Protein AF-A0A914AFS4-F1 (afdb_monomer)

Solvent-accessible surface area (backbone atoms only — not comparable to full-atom values): 14457 Å² total; per-residue (Å²): 89,67,61,65,46,48,55,39,43,74,72,71,56,85,78,94,43,72,69,60,41,54,55,50,48,54,64,72,38,44,96,53,38,42,75,46,77,43,79,34,64,39,86,34,98,81,37,96,44,89,87,24,43,42,78,41,76,39,33,37,40,32,50,68,52,58,62,64,52,52,52,52,53,50,53,50,34,54,75,68,66,46,56,35,48,69,94,63,77,42,56,92,56,49,42,45,32,39,39,34,52,50,79,60,90,74,25,28,36,32,32,37,28,59,46,40,27,85,58,55,82,42,79,88,55,58,44,75,48,31,39,34,44,55,66,80,45,68,72,36,43,67,69,64,39,59,78,52,50,55,52,55,61,64,40,57,70,33,68,62,87,91,22,34,32,41,69,41,82,50,62,78,65,75,72,48,46,82,40,72,54,26,68,48,85,54,29,67,47,35,48,70,48,68,72,43,57,79,94,70,37,73,83,66,51,71,32,41,59,66,56,50,53,51,20,24,51,38,21,54,74,66,69,60,48,73,92,49,17,62,80,58,14,56,10,23,79,39,77,78,90,65,97,63,70,55,61,81,66,73,83,79,125

pLDDT: mean 80.46, std 15.46, range [34.28, 95.88]

Sequence (253 aa):
MYLIYMYLGSIGVTFSSERAMRKRQNVLLNDNLRGSLVPLVFNSDKASGHNGVELRDVPFVTVKNLSSMILDYLDRHDLYGSLNWHDGVIPKDEVWIKVGGDKGGKSFKLSFQIVNTHYPNSLQINVVFACFEPNDSIANLQTVLPPVLEQVSQLTGHKWRDKTLRLFLFGDYELLTCDARYCCLYCTTSKDNMRLPITERATATPRTMQSILQSYKAYEADGSVKARSKDVSHSIIAKPIIDIATDHVSRTN

Radius of gyration: 21.28 Å; Cα contacts (8 Å, |Δi|>4): 384; chains: 1; bounding box: 49×58×52 Å

Foldseek 3Di:
DPPVVVVCVVVPDDDDDPVRVVVVVCVVCDPWKDKDWFWDKDAAPPDPDPRRIDTDGWIKMFTPAPPVVVLVVVVVCVVVVFFACPVVPRPPQAWEKEWEWDDDPQKIFIWMFTCRGPCRPDPVRTGTGIMIGHDPDVRRCLGRCPVVLVNVVVQQQDDNVSHGYAYDYDDDPVQFFDDQQQSDPFFLFGPVLVPDDPVSRDDTHTDWLVLQQVLCVQCVVVVLDQVCSCPRRSRTRDRPSHRHTPCVDDPPD

Organism: Patiria miniata (NCBI:txid46514)

Structure (mmCIF, N/CA/C/O backbone):
data_AF-A0A914AFS4-F1
#
_entry.id   AF-A0A914AFS4-F1
#
loop_
_atom_site.group_PDB
_atom_site.id
_atom_site.type_symbol
_atom_site.label_atom_id
_atom_site.label_alt_id
_atom_site.label_comp_id
_atom_site.label_asym_id
_atom_site.label_entity_id
_atom_site.label_seq_id
_atom_site.pdbx_PDB_ins_code
_atom_site.Cartn_x
_atom_site.Cartn_y
_atom_site.Cartn_z
_atom_site.occupancy
_atom_site.B_iso_or_equiv
_atom_site.auth_seq_id
_atom_site.auth_comp_id
_atom_site.auth_asym_id
_atom_site.auth_atom_id
_atom_site.pdbx_PDB_model_num
ATOM 1 N N . MET A 1 1 ? -8.997 -22.834 -3.529 1.00 40.66 1 MET A N 1
ATOM 2 C CA . MET A 1 1 ? -8.434 -24.192 -3.587 1.00 40.66 1 MET A CA 1
ATOM 3 C C . MET A 1 1 ? -7.106 -24.317 -2.854 1.00 40.66 1 MET A C 1
ATOM 5 O O . MET A 1 1 ? -7.221 -24.349 -1.642 1.00 40.66 1 MET A O 1
ATOM 9 N N . TYR A 1 2 ? -5.910 -24.311 -3.458 1.00 37.97 2 TYR A N 1
ATOM 10 C CA . TYR A 1 2 ? -4.644 -24.673 -2.784 1.00 37.97 2 TYR A CA 1
ATOM 11 C C . TYR A 1 2 ? -4.225 -23.896 -1.515 1.00 37.97 2 TYR A C 1
ATOM 13 O O . TYR A 1 2 ? -3.722 -24.534 -0.605 1.00 37.97 2 TYR A O 1
ATOM 21 N N . LEU A 1 3 ? -4.472 -22.589 -1.363 1.00 42.00 3 LEU A N 1
ATOM 22 C CA . LEU A 1 3 ? -4.035 -21.834 -0.165 1.00 42.00 3 LEU A CA 1
ATOM 23 C C . LEU A 1 3 ? -4.896 -22.059 1.085 1.00 42.00 3 LEU A C 1
ATOM 25 O O . LEU A 1 3 ? -4.373 -22.310 2.167 1.00 42.00 3 LEU A O 1
ATOM 29 N N . ILE A 1 4 ? -6.222 -22.046 0.924 1.00 47.47 4 ILE A N 1
ATOM 30 C CA . ILE A 1 4 ? -7.156 -22.484 1.974 1.00 47.47 4 ILE A CA 1
ATOM 31 C C . ILE A 1 4 ? -6.945 -23.975 2.247 1.00 47.47 4 ILE A C 1
ATOM 33 O O . ILE A 1 4 ? -6.954 -24.387 3.394 1.00 47.47 4 ILE A O 1
ATOM 37 N N . TYR A 1 5 ? -6.691 -24.779 1.214 1.00 47.56 5 TYR A N 1
ATOM 38 C CA . TYR A 1 5 ? -6.381 -26.203 1.333 1.00 47.56 5 TYR A CA 1
ATOM 39 C C . TYR A 1 5 ? -5.046 -26.476 2.047 1.00 47.56 5 TYR A C 1
ATOM 41 O O . TYR A 1 5 ? -4.988 -27.391 2.854 1.00 47.56 5 TYR A O 1
ATOM 49 N N . MET A 1 6 ? -3.999 -25.677 1.819 1.00 44.06 6 MET A N 1
ATOM 50 C CA . MET A 1 6 ? -2.714 -25.775 2.519 1.00 44.06 6 MET A CA 1
ATOM 51 C C . MET A 1 6 ? -2.832 -25.298 3.958 1.00 44.06 6 MET A C 1
ATOM 53 O O . MET A 1 6 ? -2.294 -25.954 4.838 1.00 44.06 6 MET A O 1
ATOM 57 N N . TYR A 1 7 ? -3.562 -24.210 4.216 1.00 47.19 7 TYR A N 1
ATOM 58 C CA . TYR A 1 7 ? -3.849 -23.774 5.580 1.00 47.19 7 TYR A CA 1
ATOM 59 C C . TYR A 1 7 ? -4.645 -24.849 6.335 1.00 47.19 7 TYR A C 1
ATOM 61 O O . TYR A 1 7 ? -4.214 -25.309 7.387 1.00 47.19 7 TYR A O 1
ATOM 69 N N . LEU A 1 8 ? -5.742 -25.340 5.755 1.00 44.59 8 LEU A N 1
ATOM 70 C CA . LEU A 1 8 ? -6.591 -26.380 6.342 1.00 44.59 8 LEU A CA 1
ATOM 71 C C . LEU A 1 8 ? -5.884 -27.733 6.476 1.00 44.59 8 LEU A C 1
ATOM 73 O O . LEU A 1 8 ? -6.045 -28.412 7.485 1.00 44.59 8 LEU A O 1
ATOM 77 N N . GLY A 1 9 ? -5.067 -28.107 5.495 1.00 47.03 9 GLY A N 1
ATOM 78 C CA . GLY A 1 9 ? -4.217 -29.292 5.541 1.00 47.03 9 GLY A CA 1
ATOM 79 C C . GLY A 1 9 ? -3.108 -29.166 6.586 1.00 47.03 9 GLY A C 1
ATOM 80 O O . GLY A 1 9 ? -2.848 -30.127 7.302 1.00 47.03 9 GLY A O 1
ATOM 81 N N . SER A 1 10 ? -2.520 -27.974 6.756 1.00 41.41 10 SER A N 1
ATOM 82 C CA . SER A 1 10 ? -1.515 -27.701 7.797 1.00 41.41 10 SER A CA 1
ATOM 83 C C . SER A 1 10 ? -2.076 -27.762 9.221 1.00 41.41 10 SER A C 1
ATOM 85 O O . SER A 1 10 ? -1.313 -27.978 10.157 1.00 41.41 10 SER A O 1
ATOM 87 N N . ILE A 1 11 ? -3.401 -27.646 9.381 1.00 39.34 11 ILE A N 1
ATOM 88 C CA . ILE A 1 11 ? -4.119 -27.845 10.653 1.00 39.34 11 ILE A CA 1
ATOM 89 C C . ILE A 1 11 ? -4.899 -29.178 10.702 1.00 39.34 11 ILE A C 1
ATOM 91 O O . ILE A 1 11 ? -5.743 -29.365 11.574 1.00 39.34 11 ILE A O 1
ATOM 95 N N . GLY A 1 12 ? -4.628 -30.113 9.779 1.00 34.28 12 GLY A N 1
ATOM 96 C CA . GLY A 1 12 ? -5.101 -31.505 9.850 1.00 34.28 12 GLY A CA 1
ATOM 97 C C . GLY A 1 12 ? -6.488 -31.804 9.263 1.00 34.28 12 GLY A C 1
ATOM 98 O O . GLY A 1 12 ? -7.070 -32.843 9.570 1.00 34.28 12 GLY A O 1
ATOM 99 N N . VAL A 1 13 ? -7.050 -30.938 8.418 1.00 44.00 13 VAL A N 1
ATOM 100 C CA . VAL A 1 13 ? -8.395 -31.132 7.847 1.00 44.00 13 VAL A CA 1
ATOM 101 C C . VAL A 1 13 ? -8.335 -31.871 6.503 1.00 44.00 13 VAL A C 1
ATOM 103 O O . VAL A 1 13 ? -7.822 -31.346 5.517 1.00 44.00 13 VAL A O 1
ATOM 106 N N . THR A 1 14 ? -8.934 -33.065 6.436 1.00 45.22 14 THR A N 1
ATOM 107 C CA . THR A 1 14 ? -9.133 -33.853 5.202 1.00 45.22 14 THR A CA 1
ATOM 108 C C . THR A 1 14 ? -10.572 -33.747 4.673 1.00 45.22 14 THR A C 1
ATOM 110 O O . THR A 1 14 ? -11.518 -33.462 5.420 1.00 45.22 14 THR A O 1
ATOM 113 N N . PHE A 1 15 ? -10.755 -33.957 3.362 1.00 53.22 15 PHE A N 1
ATOM 114 C CA . PHE A 1 15 ? -12.053 -33.841 2.684 1.00 53.22 15 PHE A CA 1
ATOM 115 C C . PHE A 1 15 ? -12.364 -35.081 1.847 1.00 53.22 15 PHE A C 1
ATOM 117 O O . PHE A 1 15 ? -11.503 -35.587 1.136 1.00 53.22 15 PHE A O 1
ATOM 124 N N . SER A 1 16 ? -13.617 -35.533 1.901 1.00 43.97 16 SER A N 1
ATOM 125 C CA . SER A 1 16 ? -14.098 -36.743 1.222 1.00 43.97 16 SER A CA 1
ATOM 126 C C . SER A 1 16 ? -14.716 -36.497 -0.163 1.00 43.97 16 SER A C 1
ATOM 128 O O . SER A 1 16 ? -14.922 -37.448 -0.907 1.00 43.97 16 SER A O 1
ATOM 130 N N . SER A 1 17 ? -15.043 -35.247 -0.528 1.00 57.84 17 SER A N 1
ATOM 131 C CA . SER A 1 17 ? -15.562 -34.876 -1.860 1.00 57.84 17 SER A CA 1
ATOM 132 C C . SER A 1 17 ? -15.484 -33.364 -2.122 1.00 57.84 17 SER A C 1
ATOM 134 O O . SER A 1 17 ? -15.479 -32.564 -1.183 1.00 57.84 17 SER A O 1
ATOM 136 N N . GLU A 1 18 ? -15.518 -32.950 -3.396 1.00 47.84 18 GLU A N 1
ATOM 137 C CA . GLU A 1 18 ? -15.556 -31.534 -3.810 1.00 47.84 18 GLU A CA 1
ATOM 138 C C . GLU A 1 18 ? -16.780 -30.787 -3.240 1.00 47.84 18 GLU A C 1
ATOM 140 O O . GLU A 1 18 ? -16.693 -29.634 -2.818 1.00 47.84 18 GLU A O 1
ATOM 145 N N . ARG A 1 19 ? -17.934 -31.460 -3.150 1.00 56.66 19 ARG A N 1
ATOM 146 C CA . ARG A 1 19 ? -19.164 -30.886 -2.583 1.00 56.66 19 ARG A CA 1
ATOM 147 C C . ARG A 1 19 ? -19.043 -30.646 -1.074 1.00 56.66 19 ARG A C 1
ATOM 149 O O . ARG A 1 19 ? -19.460 -29.594 -0.588 1.00 56.66 19 ARG A O 1
ATOM 156 N N . ALA A 1 20 ? -18.438 -31.579 -0.333 1.00 58.31 20 ALA A N 1
ATOM 157 C CA . ALA A 1 20 ? -18.134 -31.402 1.091 1.00 58.31 20 ALA A CA 1
ATOM 158 C C . ALA A 1 20 ? -17.080 -30.302 1.317 1.00 58.31 20 ALA A C 1
ATOM 160 O O . ALA A 1 20 ? -17.180 -29.532 2.274 1.00 58.31 20 ALA A O 1
ATOM 161 N N . MET A 1 21 ? -16.122 -30.183 0.395 1.00 53.59 21 MET A N 1
ATOM 162 C CA . MET A 1 21 ? -15.112 -29.127 0.377 1.00 53.59 21 MET A CA 1
ATOM 163 C C . MET A 1 21 ? -15.740 -27.741 0.182 1.00 53.59 21 MET A C 1
ATOM 165 O O . MET A 1 21 ? -15.507 -26.864 1.007 1.00 53.59 21 MET A O 1
ATOM 169 N N . ARG A 1 22 ? -16.600 -27.545 -0.830 1.00 58.09 22 ARG A N 1
ATOM 170 C CA . ARG A 1 22 ? -17.315 -26.271 -1.059 1.00 58.09 22 ARG A CA 1
ATOM 171 C C . ARG A 1 22 ? -18.190 -25.876 0.134 1.00 58.09 22 ARG A C 1
ATOM 173 O O . ARG A 1 22 ? -18.224 -24.710 0.517 1.00 58.09 22 ARG A O 1
ATOM 180 N N . LYS A 1 23 ? -18.856 -26.849 0.768 1.00 62.56 23 LYS A N 1
ATOM 181 C CA . LYS A 1 23 ? -19.686 -26.611 1.959 1.00 62.56 23 LYS A CA 1
ATOM 182 C C . LYS A 1 23 ? -18.850 -26.132 3.154 1.00 62.56 23 LYS A C 1
ATOM 184 O O . LYS A 1 23 ? -19.219 -25.147 3.780 1.00 62.56 23 LYS A O 1
ATOM 189 N N . ARG A 1 24 ? -17.704 -26.765 3.440 1.00 57.34 24 ARG A N 1
ATOM 190 C CA . ARG A 1 24 ? -16.768 -26.307 4.489 1.00 57.34 24 ARG A CA 1
ATOM 191 C C . ARG A 1 24 ? -16.082 -24.993 4.128 1.00 57.34 24 ARG A C 1
ATOM 193 O O . ARG A 1 24 ? -15.890 -24.169 5.007 1.00 57.34 24 ARG A O 1
ATOM 200 N N . GLN A 1 25 ? -15.752 -24.772 2.859 1.00 53.72 25 GLN A N 1
ATOM 201 C CA . GLN A 1 25 ? -15.197 -23.507 2.383 1.00 53.72 25 GLN A CA 1
ATOM 202 C C . GLN A 1 25 ? -16.170 -22.348 2.626 1.00 53.72 25 GLN A C 1
ATOM 204 O O . GLN A 1 25 ? -15.732 -21.315 3.108 1.00 53.72 25 GLN A O 1
ATOM 209 N N . ASN A 1 26 ? -17.469 -22.518 2.365 1.00 61.09 26 ASN A N 1
ATOM 210 C CA . ASN A 1 26 ? -18.470 -21.497 2.696 1.00 61.09 26 ASN A CA 1
ATOM 211 C C . ASN A 1 26 ? -18.560 -21.240 4.206 1.00 61.09 26 ASN A C 1
ATOM 213 O O . ASN A 1 26 ? -18.673 -20.093 4.620 1.00 61.09 26 ASN A O 1
ATOM 217 N N . VAL A 1 27 ? -18.443 -22.286 5.029 1.00 58.62 27 VAL A N 1
ATOM 218 C CA . VAL A 1 27 ? -18.389 -22.144 6.495 1.00 58.62 27 VAL A CA 1
ATOM 219 C C . VAL A 1 27 ? -17.121 -21.400 6.949 1.00 58.62 27 VAL A C 1
ATOM 221 O O . VAL A 1 27 ? -17.190 -20.580 7.855 1.00 58.62 27 VAL A O 1
ATOM 224 N N . LEU A 1 28 ? -15.971 -21.657 6.317 1.00 50.47 28 LEU A N 1
ATOM 225 C CA . LEU A 1 28 ? -14.669 -21.082 6.685 1.00 50.47 28 LEU A CA 1
ATOM 226 C C . LEU A 1 28 ? -14.441 -19.669 6.150 1.00 50.47 28 LEU A C 1
ATOM 228 O O . LEU A 1 28 ? -13.824 -18.853 6.825 1.00 50.47 28 LEU A O 1
ATOM 232 N N . LEU A 1 29 ? -14.912 -19.385 4.936 1.00 59.91 29 LEU A N 1
ATOM 233 C CA . LEU A 1 29 ? -14.916 -18.033 4.386 1.00 59.91 29 LEU A CA 1
ATOM 234 C C . LEU A 1 29 ? -15.898 -17.140 5.158 1.00 59.91 29 LEU A C 1
ATOM 236 O O . LEU A 1 29 ? -15.654 -15.940 5.282 1.00 59.91 29 LEU A O 1
ATOM 240 N N . ASN A 1 30 ? -16.951 -17.736 5.732 1.00 64.38 30 ASN A N 1
ATOM 241 C CA . ASN A 1 30 ? -17.992 -17.055 6.496 1.00 64.38 30 ASN A CA 1
ATOM 242 C C . ASN A 1 30 ? -18.550 -15.825 5.733 1.00 64.38 30 ASN A C 1
ATOM 244 O O . ASN A 1 30 ? -18.319 -15.637 4.532 1.00 64.38 30 ASN A O 1
ATOM 248 N N . ASP A 1 31 ? -19.286 -14.950 6.411 1.00 63.91 31 ASP A N 1
ATOM 249 C CA . ASP A 1 31 ? -19.798 -13.722 5.805 1.00 63.91 31 ASP A CA 1
ATOM 250 C C . ASP A 1 31 ? -18.721 -12.663 5.529 1.00 63.91 31 ASP A C 1
ATOM 252 O O . ASP A 1 31 ? -18.999 -11.721 4.791 1.00 63.91 31 ASP A O 1
ATOM 256 N N . ASN A 1 32 ? -17.478 -12.847 5.987 1.00 74.94 32 ASN A N 1
ATOM 257 C CA . ASN A 1 32 ? -16.450 -11.800 5.958 1.00 74.94 32 ASN A CA 1
ATOM 258 C C . ASN A 1 32 ? -15.363 -11.981 4.886 1.00 74.94 32 ASN A C 1
ATOM 260 O O . ASN A 1 32 ? -14.681 -11.008 4.564 1.00 74.94 32 ASN A O 1
ATOM 264 N N . LEU A 1 33 ? -15.202 -13.174 4.297 1.00 82.19 33 LEU A N 1
ATOM 265 C CA . LEU A 1 33 ? -14.197 -13.438 3.258 1.00 82.19 33 LEU A CA 1
ATOM 266 C C . LEU A 1 33 ? -14.833 -13.730 1.893 1.00 82.19 33 LEU A C 1
ATOM 268 O O . LEU A 1 33 ? -15.908 -14.317 1.773 1.00 82.19 33 LEU A O 1
ATOM 272 N N . ARG A 1 34 ? -14.129 -13.342 0.833 1.00 85.31 34 ARG A N 1
ATOM 273 C CA . ARG A 1 34 ? -14.411 -13.648 -0.568 1.00 85.31 34 ARG A CA 1
ATOM 274 C C . ARG A 1 34 ? -13.272 -14.496 -1.118 1.00 85.31 34 ARG A C 1
ATOM 276 O O . ARG A 1 34 ? -12.105 -14.146 -0.979 1.00 85.31 34 ARG A O 1
ATOM 283 N N . GLY A 1 35 ? -13.620 -15.604 -1.763 1.00 83.75 35 GLY A N 1
ATOM 284 C CA . GLY A 1 35 ? -12.677 -16.422 -2.519 1.00 83.75 35 GLY A CA 1
ATOM 285 C C . GLY A 1 35 ? -13.035 -16.424 -4.000 1.00 83.75 35 GLY A C 1
ATOM 286 O O . GLY A 1 35 ? -14.205 -16.584 -4.342 1.00 83.75 35 GLY A O 1
ATOM 287 N N . SER A 1 36 ? -12.041 -16.287 -4.871 1.00 83.06 36 SER A N 1
ATOM 288 C CA . SER A 1 36 ? -12.182 -16.466 -6.319 1.00 83.06 36 SER A CA 1
ATOM 289 C C . SER A 1 36 ? -11.032 -17.299 -6.877 1.00 83.06 36 SER A C 1
ATOM 291 O O . SER A 1 36 ? -9.991 -17.456 -6.237 1.00 83.06 36 SER A O 1
ATOM 293 N N . LEU A 1 37 ? -11.235 -17.867 -8.063 1.00 84.25 37 LEU A N 1
ATOM 294 C CA . LEU A 1 37 ? -10.139 -18.377 -8.881 1.00 84.25 37 LEU A CA 1
ATOM 295 C C . LEU A 1 37 ? -9.700 -17.256 -9.818 1.00 84.25 37 LEU A C 1
ATOM 297 O O . LEU A 1 37 ? -10.549 -16.577 -10.394 1.00 84.25 37 LEU A O 1
ATOM 301 N N . VAL A 1 38 ? -8.394 -17.037 -9.910 1.00 86.25 38 VAL A N 1
ATOM 302 C CA . VAL A 1 38 ? -7.784 -16.024 -10.773 1.00 86.25 38 VAL A CA 1
ATOM 303 C C . VAL A 1 38 ? -6.638 -16.660 -11.562 1.00 86.25 38 VAL A C 1
ATOM 305 O O . VAL A 1 38 ? -5.876 -17.438 -10.978 1.00 86.25 38 VAL A O 1
ATOM 308 N N . PRO A 1 39 ? -6.497 -16.353 -12.861 1.00 90.25 39 PRO A N 1
ATOM 309 C CA . PRO A 1 39 ? -5.409 -16.879 -13.673 1.00 90.25 39 PRO A CA 1
ATOM 310 C C . PRO A 1 39 ? -4.121 -16.133 -13.326 1.00 90.25 39 PRO A C 1
ATOM 312 O O . PRO A 1 39 ? -4.004 -14.943 -13.606 1.00 90.25 39 PRO A O 1
ATOM 315 N N . LEU A 1 40 ? -3.155 -16.817 -12.711 1.00 88.94 40 LEU A N 1
ATOM 316 C CA . LEU A 1 40 ? -1.869 -16.227 -12.336 1.00 88.94 40 LEU A CA 1
ATOM 317 C C . LEU A 1 40 ? -0.694 -16.944 -12.996 1.00 88.94 40 LEU A C 1
ATOM 319 O O . LEU A 1 40 ? -0.754 -18.125 -13.337 1.00 88.94 40 LEU A O 1
ATOM 323 N N . VAL A 1 41 ? 0.381 -16.186 -13.164 1.00 89.06 41 VAL A N 1
ATOM 324 C CA . VAL A 1 41 ? 1.626 -16.560 -13.820 1.00 89.06 41 VAL A CA 1
ATOM 325 C C . VAL A 1 41 ? 2.540 -17.303 -12.845 1.00 89.06 41 VAL A C 1
ATOM 327 O O . VAL A 1 41 ? 2.849 -16.809 -11.755 1.00 89.06 41 VAL A O 1
ATOM 330 N N . PHE A 1 42 ? 3.014 -18.471 -13.269 1.00 85.81 42 PHE A N 1
ATOM 331 C CA . PHE A 1 42 ? 4.017 -19.286 -12.596 1.00 85.81 42 PHE A CA 1
ATOM 332 C C . PHE A 1 42 ? 5.256 -19.413 -13.478 1.00 85.81 42 PHE A C 1
ATOM 334 O O . PHE A 1 42 ? 5.149 -19.687 -14.672 1.00 85.81 42 PHE A O 1
ATOM 341 N N . ASN A 1 43 ? 6.431 -19.273 -12.868 1.00 78.69 43 ASN A N 1
ATOM 342 C CA . ASN A 1 43 ? 7.687 -19.647 -13.509 1.00 78.69 43 ASN A CA 1
ATOM 343 C C . ASN A 1 43 ? 7.931 -21.134 -13.238 1.00 78.69 43 ASN A C 1
ATOM 345 O O . ASN A 1 43 ? 7.898 -21.569 -12.084 1.00 78.69 43 ASN A O 1
ATOM 349 N N . SER A 1 44 ? 8.15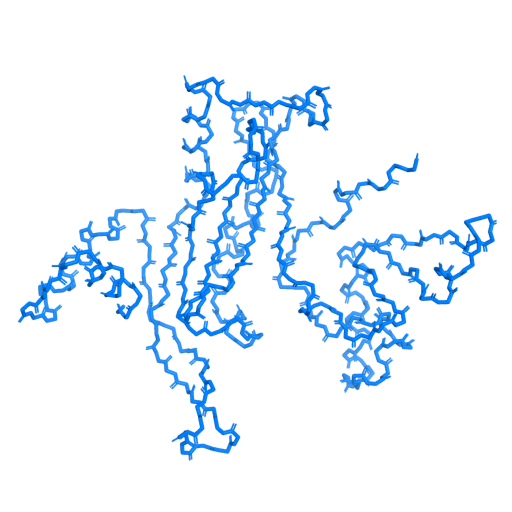2 -21.907 -14.293 1.00 68.38 44 SER A N 1
ATOM 350 C CA . SER A 1 44 ? 8.381 -23.343 -14.237 1.00 68.38 44 SER A CA 1
ATOM 351 C C . SER A 1 44 ? 9.358 -23.758 -15.324 1.00 68.38 44 SER A C 1
ATOM 353 O O . SER A 1 44 ? 9.075 -23.649 -16.517 1.00 68.38 44 SER A O 1
ATOM 355 N N . ASP A 1 45 ? 10.469 -24.352 -14.897 1.00 61.16 45 ASP A N 1
ATOM 356 C CA . ASP A 1 45 ? 11.491 -24.928 -15.779 1.00 61.16 45 ASP A CA 1
ATOM 357 C C . ASP A 1 45 ? 10.949 -26.087 -16.645 1.00 61.16 45 ASP A C 1
ATOM 359 O O . ASP A 1 45 ? 11.636 -26.585 -17.532 1.00 61.16 45 ASP A O 1
ATOM 363 N N . LYS A 1 46 ? 9.713 -26.542 -16.379 1.00 58.28 46 LYS A N 1
ATOM 364 C CA . LYS A 1 46 ? 9.021 -27.633 -17.082 1.00 58.28 46 LYS A CA 1
ATOM 365 C C . LYS A 1 46 ? 7.828 -27.166 -17.923 1.00 58.28 46 LYS A C 1
ATOM 367 O O . LYS A 1 46 ? 7.105 -28.012 -18.448 1.00 58.28 46 LYS A O 1
ATOM 372 N N . ALA A 1 47 ? 7.566 -25.862 -18.018 1.00 58.28 47 ALA A N 1
ATOM 373 C CA . ALA A 1 47 ? 6.439 -25.359 -18.797 1.00 58.28 47 ALA A CA 1
ATOM 374 C C . ALA A 1 47 ? 6.685 -25.547 -20.303 1.00 58.28 47 ALA A C 1
ATOM 376 O O . ALA A 1 47 ? 7.738 -25.196 -20.825 1.00 58.28 47 ALA A O 1
ATOM 377 N N . SER A 1 48 ? 5.682 -26.061 -21.013 1.00 55.53 48 SER A N 1
ATOM 378 C CA . SER A 1 48 ? 5.700 -26.334 -22.459 1.00 55.53 48 SER A CA 1
ATOM 379 C C . SER A 1 48 ? 5.592 -25.077 -23.347 1.00 55.53 48 SER A C 1
ATOM 381 O O . SER A 1 48 ? 5.461 -25.194 -24.565 1.00 55.53 48 SER A O 1
ATOM 383 N N . GLY A 1 49 ? 5.629 -23.876 -22.758 1.00 55.38 49 GLY A N 1
ATOM 384 C CA . GLY A 1 49 ? 5.586 -22.583 -23.451 1.00 55.38 49 GLY A CA 1
ATOM 385 C C . GLY A 1 49 ? 6.973 -21.972 -23.693 1.00 55.38 49 GLY A C 1
ATOM 386 O O . GLY A 1 49 ? 7.966 -22.378 -23.091 1.00 55.38 49 GLY A O 1
ATOM 387 N N . HIS A 1 50 ? 7.053 -20.957 -24.561 1.00 50.88 50 HIS A N 1
ATOM 388 C CA . HIS A 1 50 ? 8.279 -20.163 -24.714 1.00 50.88 50 HIS A CA 1
ATOM 389 C C . HIS A 1 50 ? 8.577 -19.416 -23.398 1.00 50.88 50 HIS A C 1
ATOM 391 O O . HIS A 1 50 ? 7.696 -18.751 -22.857 1.00 50.88 50 HIS A O 1
ATOM 397 N N . ASN A 1 51 ? 9.816 -19.519 -22.903 1.00 60.19 51 ASN A N 1
ATOM 398 C CA . ASN A 1 51 ? 10.352 -18.882 -21.684 1.00 60.19 51 ASN A CA 1
ATOM 399 C C . ASN A 1 51 ? 9.968 -19.487 -20.316 1.00 60.19 51 ASN A C 1
ATOM 401 O O . ASN A 1 51 ? 10.186 -18.828 -19.303 1.00 60.19 51 ASN A O 1
ATOM 405 N N . GLY A 1 52 ? 9.457 -20.723 -20.236 1.00 71.56 52 GLY A N 1
ATOM 406 C CA . GLY A 1 52 ? 9.287 -21.394 -18.933 1.00 71.56 52 GLY A CA 1
ATOM 407 C C . GLY A 1 52 ? 8.210 -20.762 -18.040 1.00 71.56 52 GLY A C 1
ATOM 408 O O . GLY A 1 52 ? 8.335 -20.740 -16.818 1.00 71.56 52 GLY A O 1
ATOM 409 N N . VAL A 1 53 ? 7.160 -20.208 -18.649 1.00 79.06 53 VAL A N 1
ATOM 410 C CA . VAL A 1 53 ? 6.048 -19.546 -17.956 1.00 79.06 53 VAL A CA 1
ATOM 411 C C . VAL A 1 53 ? 4.746 -20.296 -18.227 1.00 79.06 53 VAL A C 1
ATOM 413 O O . VAL A 1 53 ? 4.474 -20.690 -19.360 1.00 79.06 53 VAL A O 1
ATOM 416 N N . GLU A 1 54 ? 3.919 -20.474 -17.198 1.00 86.44 54 GLU A N 1
ATOM 417 C CA . GLU A 1 54 ? 2.589 -21.079 -17.306 1.00 86.44 54 GLU A CA 1
ATOM 418 C C . GLU A 1 54 ? 1.530 -20.254 -16.562 1.00 86.44 54 GLU A C 1
ATOM 420 O O . GLU A 1 54 ? 1.794 -19.681 -15.504 1.00 86.44 54 GLU A O 1
ATOM 425 N N . LEU A 1 55 ? 0.315 -20.204 -17.112 1.00 86.25 55 LEU A N 1
ATOM 426 C CA . LEU A 1 55 ? -0.852 -19.632 -16.442 1.00 86.25 55 LEU A CA 1
ATOM 427 C C . LEU A 1 55 ? -1.618 -20.741 -15.727 1.00 86.25 55 LEU A C 1
ATOM 429 O O . LEU A 1 55 ? -1.891 -21.790 -16.311 1.00 86.25 55 LEU A O 1
ATOM 433 N N . ARG A 1 56 ? -1.985 -20.503 -14.469 1.00 86.25 56 ARG A N 1
ATOM 434 C CA . ARG A 1 56 ? -2.800 -21.426 -13.676 1.00 86.25 56 ARG A CA 1
ATOM 435 C C . ARG A 1 56 ? -3.891 -20.667 -12.947 1.00 86.25 56 ARG A C 1
ATOM 437 O O . ARG A 1 56 ? -3.619 -19.651 -12.310 1.00 86.25 56 ARG A O 1
ATOM 444 N N . ASP A 1 57 ? -5.100 -21.213 -12.976 1.00 83.50 57 ASP A N 1
ATOM 445 C CA . ASP A 1 57 ? -6.179 -20.742 -12.117 1.00 83.50 57 ASP A CA 1
ATOM 446 C C . ASP A 1 57 ? -5.884 -21.124 -10.672 1.00 83.50 57 ASP A C 1
ATOM 448 O O . ASP A 1 57 ? -5.855 -22.301 -10.299 1.00 83.50 57 ASP A O 1
ATOM 452 N N . VAL A 1 58 ? -5.668 -20.109 -9.843 1.00 82.56 58 VAL A N 1
ATOM 453 C CA . VAL A 1 58 ? -5.305 -20.288 -8.443 1.00 82.56 58 VAL A CA 1
ATOM 454 C C . VAL A 1 58 ? -6.218 -19.503 -7.522 1.00 82.56 58 VAL A C 1
ATOM 456 O O . VAL A 1 58 ? -6.878 -18.548 -7.932 1.00 82.56 58 VAL A O 1
ATOM 459 N N . PRO A 1 59 ? -6.313 -19.920 -6.253 1.00 82.00 59 PRO A N 1
ATOM 460 C CA . PRO A 1 59 ? -7.195 -19.272 -5.310 1.00 82.00 59 PRO A CA 1
ATOM 461 C C . PRO A 1 59 ? -6.626 -17.924 -4.906 1.00 82.00 59 PRO A C 1
ATOM 463 O O . PRO A 1 59 ? -5.495 -17.843 -4.427 1.00 82.00 59 PRO A O 1
ATOM 466 N N . PHE A 1 60 ? -7.473 -16.914 -4.990 1.00 85.56 60 PHE A N 1
ATOM 467 C CA . PHE A 1 60 ? -7.279 -15.634 -4.348 1.00 85.56 60 PHE A CA 1
ATOM 468 C C . PHE A 1 60 ? -8.338 -15.472 -3.265 1.00 85.56 60 PHE A C 1
ATOM 470 O O . PHE A 1 60 ? -9.528 -15.696 -3.502 1.00 85.56 60 PHE A O 1
ATOM 477 N N . VAL A 1 61 ? -7.891 -15.145 -2.057 1.00 85.81 61 VAL A N 1
ATOM 478 C CA . VAL A 1 61 ? -8.762 -14.924 -0.902 1.00 85.81 61 VAL A CA 1
ATOM 479 C C . VAL A 1 61 ? -8.577 -13.494 -0.449 1.00 85.81 61 VAL A C 1
ATOM 481 O O . VAL A 1 61 ? -7.447 -13.027 -0.340 1.00 85.81 61 VAL A O 1
ATOM 484 N N . THR A 1 62 ? -9.676 -12.809 -0.172 1.00 88.62 62 THR A N 1
ATOM 485 C CA . THR A 1 62 ? -9.675 -11.441 0.336 1.00 88.62 62 THR A CA 1
ATOM 486 C C . THR A 1 62 ? -10.838 -11.227 1.297 1.00 88.62 62 THR A C 1
ATOM 488 O O . THR A 1 62 ? -11.801 -11.992 1.294 1.00 88.62 62 THR A O 1
ATOM 491 N N . VAL A 1 63 ? -10.773 -10.199 2.131 1.00 88.44 63 VAL A N 1
ATOM 492 C CA . VAL A 1 63 ? -11.907 -9.751 2.944 1.00 88.44 63 VAL A CA 1
ATOM 493 C C . VAL A 1 63 ? -12.952 -9.051 2.074 1.00 88.44 63 VAL A C 1
ATOM 495 O O . VAL A 1 63 ? -12.626 -8.397 1.083 1.00 88.44 63 VAL A O 1
ATOM 498 N N . LYS A 1 64 ? -14.231 -9.194 2.434 1.00 88.44 64 LYS A N 1
ATOM 499 C CA . LYS A 1 64 ? -15.335 -8.526 1.727 1.00 88.44 64 LYS A CA 1
ATOM 500 C C . LYS A 1 64 ? -15.382 -7.025 2.010 1.00 88.44 64 LYS A C 1
ATOM 502 O O . LYS A 1 64 ? -15.780 -6.270 1.132 1.00 88.44 64 LYS A O 1
ATOM 507 N N . ASN A 1 65 ? -15.028 -6.625 3.233 1.00 89.31 65 ASN A N 1
ATOM 508 C CA . ASN A 1 65 ? -15.031 -5.234 3.672 1.00 89.31 65 ASN A CA 1
ATOM 509 C C . ASN A 1 65 ? -13.843 -4.967 4.606 1.00 89.31 65 ASN A C 1
ATOM 511 O O . ASN A 1 65 ? -13.894 -5.244 5.807 1.00 89.31 65 ASN A O 1
ATOM 515 N N . LEU A 1 66 ? -12.762 -4.440 4.033 1.00 91.00 66 LEU A N 1
ATOM 516 C CA . LEU A 1 66 ? -11.547 -4.087 4.760 1.00 91.00 66 LEU A CA 1
ATOM 517 C C . LEU A 1 66 ? -11.784 -2.966 5.781 1.00 91.00 66 LEU A C 1
ATOM 519 O O . LEU A 1 66 ? -11.203 -3.013 6.862 1.00 91.00 66 LEU A O 1
ATOM 523 N N . SER A 1 67 ? -12.664 -2.004 5.480 1.00 92.19 67 SER A N 1
ATOM 524 C CA . SER A 1 67 ? -12.998 -0.917 6.411 1.00 92.19 67 SER A CA 1
ATOM 525 C C . SER A 1 67 ? -13.627 -1.455 7.685 1.00 92.19 67 SER A C 1
ATOM 527 O O . SER A 1 67 ? -13.093 -1.239 8.769 1.00 92.19 67 SER A O 1
ATOM 529 N N . SER A 1 68 ? -14.684 -2.261 7.568 1.00 90.38 68 SER A N 1
ATOM 530 C CA . SER A 1 68 ? -15.319 -2.882 8.733 1.00 90.38 68 SER A CA 1
ATOM 531 C C . SER A 1 68 ? -14.337 -3.721 9.550 1.00 90.38 68 SER A C 1
ATOM 533 O O . SER A 1 68 ? -14.378 -3.672 10.775 1.00 90.38 68 SER A O 1
ATOM 535 N N . MET A 1 69 ? -13.426 -4.448 8.893 1.00 90.75 69 MET A N 1
ATOM 536 C CA . MET A 1 69 ? -12.392 -5.211 9.592 1.00 90.75 69 MET A CA 1
ATOM 537 C C . MET A 1 69 ? -11.447 -4.298 10.384 1.00 90.75 69 MET A C 1
ATOM 539 O O . MET A 1 69 ? -11.192 -4.558 11.555 1.00 90.75 69 MET A O 1
ATOM 543 N N . ILE A 1 70 ? -10.933 -3.230 9.774 1.00 92.50 70 ILE A N 1
ATOM 544 C CA . ILE A 1 70 ? -10.027 -2.283 10.436 1.00 92.50 70 ILE A CA 1
ATOM 545 C C . ILE A 1 70 ? -10.711 -1.604 11.625 1.00 92.50 70 ILE A C 1
ATOM 547 O O . ILE A 1 70 ? -10.116 -1.530 12.699 1.00 92.50 70 ILE A O 1
ATOM 551 N N . LEU A 1 71 ? -11.950 -1.137 11.450 1.00 93.75 71 LEU A N 1
ATOM 552 C CA . LEU A 1 71 ? -12.711 -0.475 12.511 1.00 93.75 71 LEU A CA 1
ATOM 553 C C . LEU A 1 71 ? -12.961 -1.420 13.696 1.00 93.75 71 LEU A C 1
ATOM 555 O O . LEU A 1 71 ? -12.759 -1.018 14.837 1.00 93.75 71 LEU A O 1
ATOM 559 N N . ASP A 1 72 ? -13.285 -2.689 13.436 1.00 91.00 72 ASP A N 1
ATOM 560 C CA . ASP A 1 72 ? -13.428 -3.708 14.483 1.00 91.00 72 ASP A CA 1
ATOM 561 C C . ASP A 1 72 ? -12.113 -3.962 15.246 1.00 91.00 72 ASP A C 1
ATOM 563 O O . ASP A 1 72 ? -12.104 -4.072 16.473 1.00 91.00 72 ASP A O 1
ATOM 567 N N . TYR A 1 73 ? -10.974 -4.014 14.545 1.00 91.62 73 TYR A N 1
ATOM 568 C CA . TYR A 1 73 ? -9.669 -4.110 15.207 1.00 91.62 73 TYR A CA 1
ATOM 569 C C . TYR A 1 73 ? -9.372 -2.872 16.064 1.00 91.62 73 TYR A C 1
ATOM 571 O O . TYR A 1 73 ? -8.844 -3.018 17.166 1.00 91.62 73 TYR A O 1
ATOM 579 N N . LEU A 1 74 ? -9.723 -1.671 15.597 1.00 94.75 74 LEU A N 1
ATOM 580 C CA . LEU A 1 74 ? -9.556 -0.438 16.368 1.00 94.75 74 LEU A CA 1
ATOM 581 C C . LEU A 1 74 ? -10.421 -0.428 17.630 1.00 94.75 74 LEU A C 1
ATOM 583 O O . LEU A 1 74 ? -9.903 -0.133 18.705 1.00 94.75 74 LEU A O 1
ATOM 587 N N . ASP A 1 75 ? -11.692 -0.822 17.530 1.00 94.25 75 ASP A N 1
ATOM 588 C CA . ASP A 1 75 ? -12.581 -0.922 18.691 1.00 94.25 75 ASP A CA 1
ATOM 589 C C . ASP A 1 75 ? -12.076 -1.949 19.712 1.00 94.25 75 ASP A C 1
ATOM 591 O O . ASP A 1 75 ? -12.119 -1.694 20.915 1.00 94.25 75 ASP A O 1
ATOM 595 N N . ARG A 1 76 ? -11.511 -3.078 19.260 1.00 90.62 76 ARG A N 1
ATOM 596 C CA . ARG A 1 76 ? -10.855 -4.042 20.157 1.00 90.62 76 ARG A CA 1
ATOM 597 C C . ARG A 1 76 ? -9.621 -3.450 20.831 1.00 90.62 76 ARG A C 1
ATOM 599 O O . ARG A 1 76 ? -9.457 -3.604 22.038 1.00 90.62 76 ARG A O 1
ATOM 606 N N . HIS A 1 77 ? -8.754 -2.770 20.085 1.00 93.12 77 HIS A N 1
ATOM 607 C CA . HIS A 1 77 ? -7.561 -2.154 20.664 1.00 93.12 77 HIS A CA 1
ATOM 608 C C . HIS A 1 77 ? -7.900 -1.077 21.703 1.00 93.12 77 HIS A C 1
ATOM 610 O O . HIS A 1 77 ? -7.214 -1.003 22.727 1.00 93.12 77 HIS A O 1
ATOM 616 N N . ASP A 1 78 ? -8.951 -0.294 21.455 1.00 94.81 78 ASP A N 1
ATOM 617 C CA . ASP A 1 78 ? -9.497 0.708 22.373 1.00 94.81 78 ASP A CA 1
ATOM 618 C C . ASP A 1 78 ? -10.076 0.063 23.636 1.00 94.81 78 ASP A C 1
ATOM 620 O O . ASP A 1 78 ? -9.694 0.427 24.747 1.00 94.81 78 ASP A O 1
ATOM 624 N N . LEU A 1 79 ? -10.907 -0.973 23.473 1.00 94.81 79 LEU A N 1
ATOM 625 C CA . LEU A 1 79 ? -11.489 -1.732 24.581 1.00 94.81 79 LEU A CA 1
ATOM 626 C C . LEU A 1 79 ? -10.419 -2.311 25.517 1.00 94.81 79 LEU A C 1
ATOM 628 O O . LEU A 1 79 ? -10.596 -2.316 26.733 1.00 94.81 79 LEU A O 1
ATOM 632 N N . TYR A 1 80 ? -9.305 -2.792 24.960 1.00 93.31 80 TYR A N 1
ATOM 633 C CA . TYR A 1 80 ? -8.189 -3.339 25.733 1.00 93.31 80 TYR A CA 1
ATOM 634 C C . TYR A 1 80 ? -7.179 -2.284 26.208 1.00 93.31 80 TYR A C 1
ATOM 636 O O . TYR A 1 80 ? -6.175 -2.650 26.817 1.00 93.31 80 TYR A O 1
ATOM 644 N N . GLY A 1 81 ? -7.398 -0.994 25.926 1.00 94.19 81 GLY A N 1
ATOM 645 C CA . GLY A 1 81 ? -6.486 0.083 26.325 1.00 94.19 81 GLY A CA 1
ATOM 646 C C . GLY A 1 81 ? -5.088 -0.038 25.712 1.00 94.19 81 GLY A C 1
ATOM 647 O O . GLY A 1 81 ? -4.107 0.394 26.307 1.00 94.19 81 GLY A O 1
ATOM 648 N N . SER A 1 82 ? -4.982 -0.662 24.538 1.00 93.12 82 SER A N 1
ATOM 649 C CA . SER A 1 82 ? -3.703 -0.968 23.876 1.00 93.12 82 SER A CA 1
ATOM 650 C C . SER A 1 82 ? -3.285 0.071 22.831 1.00 93.12 82 SER A C 1
ATOM 652 O O . SER A 1 82 ? -2.246 -0.089 22.178 1.00 93.12 82 SER A O 1
ATOM 654 N N . LEU A 1 83 ? -4.098 1.121 22.665 1.00 95.31 83 LEU A N 1
ATOM 655 C CA . LEU A 1 83 ? -3.811 2.222 21.760 1.00 95.31 83 LEU A CA 1
ATOM 656 C C . LEU A 1 83 ? -2.799 3.198 22.365 1.00 95.31 83 LEU A C 1
ATOM 658 O O . LEU A 1 83 ? -2.883 3.570 23.533 1.00 95.31 83 LEU A O 1
ATOM 662 N N . ASN A 1 84 ? -1.855 3.648 21.544 1.00 95.44 84 ASN A N 1
ATOM 663 C CA . ASN A 1 84 ? -0.780 4.545 21.946 1.00 95.44 84 ASN A CA 1
ATOM 664 C C . ASN A 1 84 ? -0.490 5.568 20.832 1.00 95.44 84 ASN A C 1
ATOM 666 O O . ASN A 1 84 ? -0.448 5.212 19.657 1.00 95.44 84 ASN A O 1
ATOM 670 N N . TRP A 1 85 ? -0.296 6.839 21.198 1.00 95.88 85 TRP A N 1
ATOM 671 C CA . TRP A 1 85 ? -0.009 7.945 20.263 1.00 95.88 85 TRP A CA 1
ATOM 672 C C . TRP A 1 85 ? 1.474 8.350 20.233 1.00 95.88 85 TRP A C 1
ATOM 674 O O . TRP A 1 85 ? 1.821 9.417 19.730 1.00 95.88 85 TRP A O 1
ATOM 684 N N . HIS A 1 86 ? 2.343 7.488 20.765 1.00 93.69 86 HIS A N 1
ATOM 685 C CA . HIS A 1 86 ? 3.803 7.592 20.762 1.00 93.69 86 HIS A CA 1
ATOM 686 C C . HIS A 1 86 ? 4.285 8.964 21.231 1.00 93.69 86 HIS A C 1
ATOM 688 O O . HIS A 1 86 ? 4.973 9.668 20.503 1.00 93.69 86 HIS A O 1
ATOM 694 N N . ASP A 1 87 ? 3.833 9.383 22.415 1.00 91.94 87 ASP A N 1
ATOM 695 C CA . ASP A 1 87 ? 4.202 10.661 23.043 1.00 91.94 87 ASP A CA 1
ATOM 696 C C . ASP A 1 87 ? 3.965 11.901 22.158 1.00 91.94 87 ASP A C 1
ATOM 698 O O . ASP A 1 87 ? 4.676 12.900 22.235 1.00 91.94 87 ASP A O 1
ATOM 702 N N . GLY A 1 88 ? 2.923 11.849 21.321 1.00 89.69 88 GLY A N 1
ATOM 703 C CA . GLY A 1 88 ? 2.532 12.947 20.435 1.00 89.69 88 GLY A CA 1
ATOM 704 C C . GLY A 1 88 ? 3.206 12.924 19.064 1.00 89.69 88 GLY A C 1
ATOM 705 O O . GLY A 1 88 ? 2.949 13.823 18.268 1.00 89.69 88 GLY A O 1
ATOM 706 N N . VAL A 1 89 ? 4.011 11.898 18.757 1.00 90.50 89 VAL A N 1
ATOM 707 C CA . VAL A 1 89 ? 4.526 11.662 17.396 1.00 90.50 89 VAL A CA 1
ATOM 708 C C . VAL A 1 89 ? 3.376 11.452 16.410 1.00 90.50 89 VAL A C 1
ATOM 710 O O . VAL A 1 89 ? 3.444 11.933 15.281 1.00 90.50 89 VAL A O 1
ATOM 713 N N . ILE A 1 90 ? 2.310 10.766 16.836 1.00 92.94 90 ILE A N 1
ATOM 714 C CA . ILE A 1 90 ? 1.072 10.664 16.058 1.00 92.94 90 ILE A CA 1
ATOM 715 C C . ILE A 1 90 ? 0.081 11.724 16.568 1.00 92.94 90 ILE A C 1
ATOM 717 O O . ILE A 1 90 ? -0.163 11.781 17.780 1.00 92.94 90 ILE A O 1
ATOM 721 N N . PRO A 1 91 ? -0.533 12.542 15.689 1.00 94.31 91 PRO A N 1
ATOM 722 C CA . PRO A 1 91 ? -1.573 13.489 16.090 1.00 94.31 91 PRO A CA 1
ATOM 723 C C . PRO A 1 91 ? -2.767 12.802 16.773 1.00 94.31 91 PRO A C 1
ATOM 725 O O . PRO A 1 91 ? -3.190 11.712 16.388 1.00 94.31 91 PRO A O 1
ATOM 728 N N . LYS A 1 92 ? -3.332 13.433 17.812 1.00 94.25 92 LYS A N 1
ATOM 729 C CA . LYS A 1 92 ? -4.406 12.844 18.648 1.00 94.25 92 LYS A CA 1
ATOM 730 C C . LYS A 1 92 ? -5.724 12.609 17.900 1.00 94.25 92 LYS A C 1
ATOM 732 O O . LYS A 1 92 ? -6.559 11.811 18.337 1.00 94.25 92 LYS A O 1
ATOM 737 N N . ASP A 1 93 ? -5.924 13.334 16.812 1.00 95.38 93 ASP A N 1
ATOM 738 C CA . ASP A 1 93 ? -7.056 13.259 15.893 1.00 95.38 93 ASP A CA 1
ATOM 739 C C . ASP A 1 93 ? -6.818 12.269 14.742 1.00 95.38 93 ASP A C 1
ATOM 741 O O . ASP A 1 93 ? -7.661 12.134 13.856 1.00 95.38 93 ASP A O 1
ATOM 745 N N . GLU A 1 94 ? -5.706 11.532 14.769 1.00 95.19 94 GLU A N 1
ATOM 746 C CA . GLU A 1 94 ? -5.321 10.606 13.714 1.00 95.19 94 GLU A CA 1
ATOM 747 C C . GLU A 1 94 ? -5.072 9.190 14.226 1.00 95.19 94 GLU A C 1
ATOM 749 O O . GLU A 1 94 ? -4.607 8.955 15.347 1.00 95.19 94 GLU A O 1
ATOM 754 N N . VAL A 1 95 ? -5.354 8.236 13.342 1.00 95.62 95 VAL A N 1
ATOM 755 C CA . VAL A 1 95 ? -4.955 6.839 13.473 1.00 95.62 95 VAL A CA 1
ATOM 756 C C . VAL A 1 95 ? -4.186 6.450 12.226 1.00 95.62 95 VAL A C 1
ATOM 758 O O . VAL A 1 95 ? -4.690 6.546 11.109 1.00 95.62 95 VAL A O 1
ATOM 761 N N . TRP A 1 96 ? -2.953 6.011 12.413 1.00 94.62 96 TRP A N 1
ATOM 762 C CA . TRP A 1 96 ? -2.058 5.617 11.343 1.00 94.62 96 TRP A CA 1
ATOM 763 C C . TRP A 1 96 ? -2.138 4.109 11.125 1.00 94.62 96 TRP A C 1
ATOM 765 O O . TRP A 1 96 ? -2.041 3.311 12.062 1.00 94.62 96 TRP A O 1
ATOM 775 N N . ILE A 1 97 ? -2.298 3.713 9.867 1.00 93.44 97 ILE A N 1
ATOM 776 C CA . ILE A 1 97 ? -2.423 2.321 9.445 1.00 93.44 97 ILE A CA 1
ATOM 777 C C . ILE A 1 97 ? -1.396 2.063 8.357 1.00 93.44 97 ILE A C 1
ATOM 779 O O . ILE A 1 97 ? -1.360 2.744 7.336 1.00 93.44 97 ILE A O 1
ATOM 783 N N . LYS A 1 98 ? -0.572 1.044 8.561 1.00 91.81 98 LYS A N 1
ATOM 784 C CA . LYS A 1 98 ? 0.312 0.515 7.528 1.00 91.81 98 LYS A CA 1
ATOM 785 C C . LYS A 1 98 ? -0.447 -0.523 6.719 1.00 91.81 98 LYS A C 1
ATOM 787 O O . LYS A 1 98 ? -1.072 -1.393 7.313 1.00 91.81 98 LYS A O 1
ATOM 792 N N . VAL A 1 99 ? -0.362 -0.461 5.399 1.00 89.88 99 VAL A N 1
ATOM 793 C CA . VAL A 1 99 ? -0.900 -1.457 4.467 1.00 89.88 99 VAL A CA 1
ATOM 794 C C . VAL A 1 99 ? 0.226 -1.881 3.538 1.00 89.88 99 VAL A C 1
ATOM 796 O O . VAL A 1 99 ? 0.964 -1.041 3.028 1.00 89.88 99 VAL A O 1
ATOM 799 N N . GLY A 1 100 ? 0.390 -3.178 3.328 1.00 87.50 100 GLY A N 1
ATOM 800 C CA . GLY A 1 100 ? 1.530 -3.672 2.574 1.00 87.50 100 GLY A CA 1
ATOM 801 C C . GLY A 1 100 ? 1.405 -5.126 2.191 1.00 87.50 100 GLY A C 1
ATOM 802 O O . GLY A 1 100 ? 0.461 -5.817 2.581 1.00 87.50 100 GLY A O 1
ATOM 803 N N . GLY A 1 101 ? 2.359 -5.562 1.382 1.00 85.38 101 GLY A N 1
ATOM 804 C CA . GLY A 1 101 ? 2.458 -6.929 0.911 1.00 85.38 101 GLY A CA 1
ATOM 805 C C . GLY A 1 101 ? 3.810 -7.522 1.242 1.00 85.38 101 GLY A C 1
ATOM 806 O O . GLY A 1 101 ? 4.819 -6.827 1.170 1.00 85.38 101 GLY A O 1
ATOM 807 N N . ASP A 1 102 ? 3.811 -8.802 1.586 1.00 81.62 102 ASP A N 1
ATOM 808 C CA . ASP A 1 102 ? 5.030 -9.566 1.804 1.00 81.62 102 ASP A CA 1
ATOM 809 C C . ASP A 1 102 ? 4.936 -10.937 1.135 1.00 81.62 102 ASP A C 1
ATOM 811 O O . ASP A 1 102 ? 3.879 -11.590 1.097 1.00 81.62 102 ASP A O 1
ATOM 815 N N . LYS A 1 103 ? 6.079 -11.378 0.615 1.00 80.38 103 LYS A N 1
ATOM 816 C CA . LYS A 1 103 ? 6.248 -12.703 0.044 1.00 80.38 103 LYS A CA 1
ATOM 817 C C . LYS A 1 103 ? 6.740 -13.661 1.126 1.00 80.38 103 LYS A C 1
ATOM 819 O O . LYS A 1 103 ? 7.916 -13.715 1.469 1.00 80.38 103 LYS A O 1
ATOM 824 N N . GLY A 1 104 ? 5.840 -14.534 1.570 1.00 66.62 104 GLY A N 1
ATOM 825 C CA . GLY A 1 104 ? 6.145 -15.628 2.487 1.00 66.62 104 GLY A CA 1
ATOM 826 C C . GLY A 1 104 ? 6.208 -16.972 1.764 1.00 66.62 104 GLY A C 1
ATOM 827 O O . GLY A 1 104 ? 5.178 -17.623 1.561 1.00 66.62 104 GLY A O 1
ATOM 828 N N . GLY A 1 105 ? 7.413 -17.424 1.406 1.00 76.75 105 GLY A N 1
ATOM 829 C CA . GLY A 1 105 ? 7.631 -18.730 0.774 1.00 76.75 105 GLY A CA 1
ATOM 830 C C . GLY A 1 105 ? 6.974 -18.839 -0.608 1.00 76.75 105 GLY A C 1
ATOM 831 O O . GLY A 1 105 ? 7.403 -18.178 -1.549 1.00 76.75 105 GLY A O 1
ATOM 832 N N . LYS A 1 106 ? 5.944 -19.690 -0.725 1.00 78.19 106 LYS A N 1
ATOM 833 C CA . LYS A 1 106 ? 5.129 -19.900 -1.942 1.00 78.19 106 LYS A CA 1
ATOM 834 C C . LYS A 1 106 ? 3.773 -19.194 -1.845 1.00 78.19 106 LYS A C 1
ATOM 836 O O . LYS A 1 106 ? 2.750 -19.778 -2.184 1.00 78.19 106 LYS A O 1
ATOM 841 N N . SER A 1 107 ? 3.732 -18.029 -1.214 1.00 80.62 107 SER A N 1
ATOM 842 C CA . SER A 1 107 ? 2.511 -17.238 -1.119 1.00 80.62 107 SER A CA 1
ATOM 843 C C . SER A 1 107 ? 2.847 -15.772 -0.962 1.00 80.62 107 SER A C 1
ATOM 845 O O . SER A 1 107 ? 3.816 -15.419 -0.288 1.00 80.62 107 SER A O 1
ATOM 847 N N . PHE A 1 108 ? 2.006 -14.933 -1.537 1.00 84.88 108 PHE A N 1
ATOM 848 C CA . PHE A 1 108 ? 1.977 -13.514 -1.266 1.00 84.88 108 PHE A CA 1
ATOM 849 C C . PHE A 1 108 ? 0.795 -13.192 -0.361 1.00 84.88 108 PHE A C 1
ATOM 851 O O . PHE A 1 108 ? -0.305 -13.738 -0.520 1.00 84.88 108 PHE A O 1
ATOM 858 N N . LYS A 1 109 ? 1.021 -12.306 0.605 1.00 86.31 109 LYS A N 1
ATOM 859 C CA . LYS A 1 109 ? 0.013 -11.881 1.574 1.00 86.31 109 LYS A CA 1
ATOM 860 C C . LYS A 1 109 ? -0.024 -10.367 1.618 1.00 86.31 109 LYS A C 1
ATOM 862 O O . LYS A 1 109 ? 1.020 -9.738 1.723 1.00 86.31 109 LYS A O 1
ATOM 867 N N . LEU A 1 110 ? -1.229 -9.812 1.588 1.00 87.50 110 LEU A N 1
ATOM 868 C CA . LEU A 1 110 ? -1.475 -8.421 1.933 1.00 87.50 110 LEU A CA 1
ATOM 869 C C . LEU A 1 110 ? -1.957 -8.344 3.366 1.00 87.50 110 LEU A C 1
ATOM 871 O O . LEU A 1 110 ? -2.832 -9.114 3.788 1.00 87.50 110 LEU A O 1
ATOM 875 N N . SER A 1 111 ? -1.403 -7.393 4.094 1.00 89.38 111 SER A N 1
ATOM 876 C CA . SER A 1 111 ? -1.730 -7.184 5.485 1.00 89.38 111 SER A CA 1
ATOM 877 C C . SER A 1 111 ? -1.775 -5.714 5.857 1.00 89.38 111 SER A C 1
ATOM 879 O O . SER A 1 111 ? -1.269 -4.845 5.140 1.00 89.38 111 SER A O 1
ATOM 881 N N . PHE A 1 112 ? -2.424 -5.442 6.985 1.00 91.38 112 PHE A N 1
ATOM 882 C CA . PHE A 1 112 ? -2.377 -4.141 7.623 1.00 91.38 112 PHE A CA 1
ATOM 883 C C . PHE A 1 112 ? -1.878 -4.244 9.065 1.00 91.38 112 PHE A C 1
ATOM 885 O O . PHE A 1 112 ? -1.957 -5.299 9.697 1.00 91.38 112 PHE A O 1
ATOM 892 N N . GLN A 1 113 ? -1.371 -3.127 9.580 1.00 93.00 113 GLN A N 1
ATOM 893 C CA . GLN A 1 113 ? -0.958 -2.956 10.970 1.00 93.00 113 GLN A CA 1
ATOM 894 C C . GLN A 1 113 ? -1.449 -1.603 11.483 1.00 93.00 113 GLN A C 1
ATOM 896 O O . GLN A 1 113 ? -1.252 -0.577 10.827 1.00 93.00 113 GLN A O 1
ATOM 901 N N . ILE A 1 114 ? -2.051 -1.591 12.672 1.00 94.12 114 ILE A N 1
ATOM 902 C CA . ILE A 1 114 ? -2.403 -0.351 13.373 1.00 94.12 114 ILE A CA 1
ATOM 903 C C . ILE A 1 114 ? -1.147 0.164 14.078 1.00 94.12 114 ILE A C 1
ATOM 905 O O . ILE A 1 114 ? -0.601 -0.486 14.974 1.00 94.12 114 ILE A O 1
ATOM 909 N N . VAL A 1 115 ? -0.680 1.339 13.660 1.00 95.12 115 VAL A N 1
ATOM 910 C CA . VAL A 1 115 ? 0.560 1.941 14.170 1.00 95.12 115 VAL A CA 1
ATOM 911 C C . VAL A 1 115 ? 0.345 2.562 15.546 1.00 95.12 115 VAL A C 1
ATOM 913 O O . VAL A 1 115 ? 1.276 2.606 16.343 1.00 95.12 115 VAL A O 1
ATOM 916 N N . ASN A 1 116 ? -0.882 2.977 15.870 1.00 95.62 116 ASN A N 1
ATOM 917 C CA . ASN A 1 116 ? -1.258 3.490 17.188 1.00 95.62 116 ASN A CA 1
ATOM 918 C C . ASN A 1 116 ? -1.326 2.383 18.252 1.00 95.62 116 ASN A C 1
ATOM 920 O O . ASN A 1 116 ? -2.277 2.321 19.014 1.00 95.62 116 ASN A O 1
ATOM 924 N N . THR A 1 117 ? -0.356 1.478 18.299 1.00 94.38 117 THR A N 1
ATOM 925 C CA . THR A 1 117 ? -0.214 0.435 19.318 1.00 94.38 117 THR A CA 1
ATOM 926 C C . THR A 1 117 ? 1.160 0.560 19.966 1.00 94.38 117 THR A C 1
ATOM 928 O O . THR A 1 117 ? 2.069 1.145 19.382 1.00 94.38 117 THR A O 1
ATOM 931 N N . HIS A 1 118 ? 1.350 -0.003 21.161 1.00 90.94 118 HIS A N 1
ATOM 932 C CA . HIS A 1 118 ? 2.653 0.039 21.847 1.00 90.94 118 HIS A CA 1
ATOM 933 C C . HIS A 1 118 ? 3.797 -0.604 21.044 1.00 90.94 118 HIS A C 1
ATOM 935 O O . HIS A 1 118 ? 4.942 -0.170 21.139 1.00 90.94 118 HIS A O 1
ATOM 941 N N . TYR A 1 119 ? 3.493 -1.630 20.244 1.00 90.06 119 TYR A N 1
ATOM 942 C CA . TYR A 1 119 ? 4.481 -2.392 19.479 1.00 90.06 119 TYR A CA 1
ATOM 943 C C . TYR A 1 119 ? 4.070 -2.486 18.000 1.00 90.06 119 TYR A C 1
ATOM 945 O O . TYR A 1 119 ? 3.700 -3.568 17.535 1.00 90.06 119 TYR A O 1
ATOM 953 N N . PRO A 1 120 ? 4.174 -1.383 17.232 1.00 87.00 120 PRO A N 1
ATOM 954 C CA . PRO A 1 120 ? 3.605 -1.243 15.887 1.00 87.00 120 PRO A CA 1
ATOM 955 C C . PRO A 1 120 ? 4.291 -2.077 14.796 1.00 87.00 120 PRO A C 1
ATOM 957 O O . PRO A 1 120 ? 3.866 -2.039 13.645 1.00 87.00 120 PRO A O 1
ATOM 960 N N . ASN A 1 121 ? 5.325 -2.849 15.141 1.00 83.56 121 ASN A N 1
ATOM 961 C CA . ASN A 1 121 ? 5.995 -3.794 14.242 1.00 83.56 121 ASN A CA 1
ATOM 962 C C . ASN A 1 121 ? 5.955 -5.244 14.774 1.00 83.56 121 ASN A C 1
ATOM 964 O O . ASN A 1 121 ? 6.701 -6.096 14.296 1.00 83.56 121 ASN A O 1
ATOM 968 N N . SER A 1 122 ? 5.130 -5.538 15.786 1.00 82.06 122 SER A N 1
ATOM 969 C CA . SER A 1 122 ? 4.987 -6.901 16.309 1.00 82.06 122 SER A CA 1
ATOM 970 C C . SER A 1 122 ? 4.304 -7.819 15.289 1.00 82.06 122 SER A C 1
ATOM 972 O O . SER A 1 122 ? 3.388 -7.418 14.572 1.00 82.06 122 SER A O 1
ATOM 974 N N . LEU A 1 123 ? 4.690 -9.097 15.263 1.00 72.56 123 LEU A N 1
ATOM 975 C CA . LEU A 1 123 ? 4.006 -10.110 14.450 1.00 72.56 123 LEU A CA 1
ATOM 976 C C . LEU A 1 123 ? 2.538 -10.294 14.866 1.00 72.56 123 LEU A C 1
ATOM 978 O O . LEU A 1 123 ? 1.715 -10.687 14.047 1.00 72.56 123 LEU A O 1
ATOM 982 N N . GLN A 1 124 ? 2.205 -9.990 16.122 1.00 71.69 124 GLN A N 1
ATOM 983 C CA . GLN A 1 124 ? 0.865 -10.192 16.682 1.00 71.69 124 GLN A CA 1
ATOM 984 C C . GLN A 1 124 ? -0.175 -9.190 16.170 1.00 71.69 124 GLN A C 1
ATOM 986 O O . GLN A 1 124 ? -1.369 -9.463 16.243 1.00 71.69 124 GLN A O 1
ATOM 991 N N . ILE A 1 125 ? 0.265 -8.045 15.646 1.00 79.31 125 ILE A N 1
ATOM 992 C CA . ILE A 1 125 ? -0.619 -6.996 15.117 1.00 79.31 125 ILE A CA 1
ATOM 993 C C . ILE A 1 125 ? -0.695 -7.011 13.586 1.00 79.31 125 ILE A C 1
ATOM 995 O O . ILE A 1 125 ? -1.350 -6.159 12.992 1.00 79.31 125 ILE A O 1
ATOM 999 N N . ASN A 1 126 ? 0.017 -7.938 12.938 1.00 84.94 126 ASN A N 1
ATOM 1000 C CA . ASN A 1 126 ? 0.013 -8.062 11.491 1.00 84.94 126 ASN A CA 1
ATOM 1001 C C . ASN A 1 126 ? -1.233 -8.827 11.038 1.00 84.94 126 ASN A C 1
ATOM 1003 O O . ASN A 1 126 ? -1.325 -10.044 11.211 1.00 84.94 126 ASN A O 1
ATOM 1007 N N . VAL A 1 127 ? -2.197 -8.116 10.459 1.00 87.81 127 VAL A N 1
ATOM 1008 C CA . VAL A 1 127 ? -3.494 -8.682 10.090 1.00 87.81 127 VAL A CA 1
ATOM 1009 C C . VAL A 1 127 ? -3.543 -8.923 8.590 1.00 87.81 127 VAL A C 1
ATOM 1011 O O . VAL A 1 127 ? -3.623 -7.987 7.799 1.00 87.81 127 VAL A O 1
ATOM 1014 N N . VAL A 1 128 ? -3.505 -10.194 8.188 1.00 87.12 128 VAL A N 1
ATOM 1015 C CA . VAL A 1 128 ? -3.623 -10.594 6.779 1.00 87.12 128 VAL A CA 1
ATOM 1016 C C . VAL A 1 128 ? -5.075 -10.473 6.332 1.00 87.12 128 VAL A C 1
ATOM 1018 O O . VAL A 1 128 ? -5.965 -11.065 6.939 1.00 87.12 128 VAL A O 1
ATOM 1021 N N . PHE A 1 129 ? -5.302 -9.753 5.237 1.00 88.38 129 PHE A N 1
ATOM 1022 C CA . PHE A 1 129 ? -6.639 -9.531 4.685 1.00 88.38 129 PHE A CA 1
ATOM 1023 C C . PHE A 1 129 ? -6.768 -9.971 3.220 1.00 88.38 129 PHE A C 1
ATOM 1025 O O . PHE A 1 129 ? -7.884 -10.044 2.704 1.00 88.38 129 PHE A O 1
ATOM 1032 N N . ALA A 1 130 ? -5.661 -10.290 2.540 1.00 89.25 130 ALA A N 1
ATOM 1033 C CA . ALA A 1 130 ? -5.700 -10.982 1.256 1.00 89.25 130 ALA A CA 1
ATOM 1034 C C . ALA A 1 130 ? -4.482 -11.892 1.047 1.00 89.25 130 ALA A C 1
ATOM 1036 O O . ALA A 1 130 ? -3.406 -11.624 1.580 1.00 89.25 130 ALA A O 1
ATOM 1037 N N . CYS A 1 131 ? -4.630 -12.962 0.263 1.00 88.50 131 CYS A N 1
ATOM 1038 C CA . CYS A 1 131 ? -3.513 -13.836 -0.098 1.00 88.50 131 CYS A CA 1
ATOM 1039 C C . CYS A 1 131 ? -3.728 -14.606 -1.411 1.00 88.50 131 CYS A C 1
ATOM 1041 O O . CYS A 1 131 ? -4.857 -14.952 -1.774 1.00 88.50 131 CYS A O 1
ATOM 1043 N N . PHE A 1 132 ? -2.620 -14.899 -2.099 1.00 84.00 132 PHE A N 1
ATOM 1044 C CA . PHE A 1 132 ? -2.547 -15.781 -3.269 1.00 84.00 132 PHE A CA 1
ATOM 1045 C C . PHE A 1 132 ? -1.213 -16.542 -3.301 1.00 84.00 132 PHE A C 1
ATOM 1047 O O . PHE A 1 132 ? -0.288 -16.232 -2.556 1.00 84.00 132 PHE A O 1
ATOM 1054 N N . GLU A 1 133 ? -1.146 -17.608 -4.097 1.00 82.88 133 GLU A N 1
ATOM 1055 C CA . GLU A 1 133 ? -0.050 -18.588 -4.052 1.00 82.88 133 GLU A CA 1
ATOM 1056 C C . GLU A 1 133 ? 1.209 -18.159 -4.827 1.00 82.88 133 GLU A C 1
ATOM 1058 O O . GLU A 1 133 ? 2.295 -18.177 -4.258 1.00 82.88 133 GLU A O 1
ATOM 1063 N N . PRO A 1 134 ? 1.149 -17.776 -6.112 1.00 79.50 134 PRO A N 1
ATOM 1064 C CA . PRO A 1 134 ? 2.377 -17.494 -6.851 1.00 79.50 134 PRO A CA 1
ATOM 1065 C C . PRO A 1 134 ? 3.144 -16.279 -6.313 1.00 79.50 134 PRO A C 1
ATOM 1067 O O . PRO A 1 134 ? 2.648 -15.500 -5.503 1.00 79.50 134 PRO A O 1
ATOM 1070 N N . ASN A 1 135 ? 4.372 -16.109 -6.811 1.00 77.81 135 ASN A N 1
ATOM 1071 C CA . ASN A 1 135 ? 5.191 -14.934 -6.520 1.00 77.81 135 ASN A CA 1
ATOM 1072 C C . ASN A 1 135 ? 4.482 -13.634 -6.937 1.00 77.81 135 ASN A C 1
ATOM 1074 O O . ASN A 1 135 ? 3.678 -13.601 -7.873 1.00 77.81 135 ASN A O 1
ATOM 1078 N N . ASP A 1 136 ? 4.890 -12.550 -6.297 1.00 79.19 136 ASP A N 1
ATOM 1079 C CA . ASP A 1 136 ? 4.512 -11.151 -6.493 1.00 79.19 136 ASP A CA 1
ATOM 1080 C C . ASP A 1 136 ? 5.067 -10.522 -7.780 1.00 79.19 136 ASP A C 1
ATOM 1082 O O . ASP A 1 136 ? 5.442 -9.353 -7.821 1.00 79.19 136 ASP A O 1
ATOM 1086 N N . SER A 1 137 ? 5.091 -11.286 -8.876 1.00 83.19 137 SER A N 1
ATOM 1087 C CA . SER A 1 137 ? 5.410 -10.719 -10.186 1.00 83.19 137 SER A CA 1
ATOM 1088 C C . SER A 1 137 ? 4.447 -9.573 -10.520 1.00 83.19 137 SER A C 1
ATOM 1090 O O . SER A 1 137 ? 3.269 -9.624 -10.160 1.00 83.19 137 SER A O 1
ATOM 1092 N N . ILE A 1 138 ? 4.921 -8.566 -11.261 1.00 80.50 138 ILE A N 1
ATOM 1093 C CA . ILE A 1 138 ? 4.095 -7.413 -11.665 1.00 80.50 138 ILE A CA 1
ATOM 1094 C C . ILE A 1 138 ? 2.791 -7.876 -12.334 1.00 80.50 138 ILE A C 1
ATOM 1096 O O . ILE A 1 138 ? 1.729 -7.350 -12.014 1.00 80.50 138 ILE A O 1
ATOM 1100 N N . ALA A 1 139 ? 2.847 -8.902 -13.189 1.00 84.69 139 ALA A N 1
ATOM 1101 C CA . ALA A 1 139 ? 1.668 -9.466 -13.848 1.00 84.69 139 ALA A CA 1
ATOM 1102 C C . ALA A 1 139 ? 0.647 -10.045 -12.848 1.00 84.69 139 ALA A C 1
ATOM 1104 O O . ALA A 1 139 ? -0.557 -9.803 -12.963 1.00 84.69 139 ALA A O 1
ATOM 1105 N N . ASN A 1 140 ? 1.121 -10.767 -11.828 1.00 88.12 140 ASN A N 1
ATOM 1106 C CA . ASN A 1 140 ? 0.252 -11.322 -10.789 1.00 88.12 140 ASN A CA 1
ATOM 1107 C C . ASN A 1 140 ? -0.351 -10.218 -9.923 1.00 88.12 140 ASN A C 1
ATOM 1109 O O . ASN A 1 140 ? -1.557 -10.219 -9.684 1.00 88.12 140 ASN A O 1
ATOM 1113 N N . LEU A 1 141 ? 0.466 -9.246 -9.509 1.00 87.19 141 LEU A N 1
ATOM 1114 C CA . LEU A 1 141 ? 0.021 -8.094 -8.727 1.00 87.19 141 LEU A CA 1
ATOM 1115 C C . LEU A 1 141 ? -1.040 -7.278 -9.480 1.00 87.19 141 LEU A C 1
ATOM 1117 O O . LEU A 1 141 ? -2.081 -6.962 -8.911 1.00 87.19 141 LEU A O 1
ATOM 1121 N N . GLN A 1 142 ? -0.840 -7.010 -10.772 1.00 86.62 142 GLN A N 1
ATOM 1122 C CA . GLN A 1 142 ? -1.821 -6.318 -11.618 1.00 86.62 142 GLN A CA 1
ATOM 1123 C C . GLN A 1 142 ? -3.148 -7.076 -11.747 1.00 86.62 142 GLN A C 1
ATOM 1125 O O . GLN A 1 142 ? -4.191 -6.450 -11.911 1.00 86.62 142 GLN A O 1
ATOM 1130 N N . THR A 1 143 ? -3.122 -8.405 -11.642 1.00 89.19 143 THR A N 1
ATOM 1131 C CA . THR A 1 143 ? -4.326 -9.242 -11.722 1.00 89.19 143 THR A CA 1
ATOM 1132 C C . THR A 1 143 ? -5.109 -9.250 -10.406 1.00 89.19 143 THR A C 1
ATOM 1134 O O . THR A 1 143 ? -6.334 -9.160 -10.410 1.00 89.19 143 THR A O 1
ATOM 1137 N N . VAL A 1 144 ? -4.420 -9.361 -9.266 1.00 88.12 144 VAL A N 1
ATOM 1138 C CA . VAL A 1 144 ? -5.058 -9.599 -7.953 1.00 88.12 144 VAL A CA 1
ATOM 1139 C C . VAL A 1 144 ? -5.331 -8.340 -7.141 1.00 88.12 144 VAL A C 1
ATOM 1141 O O . VAL A 1 144 ? -6.260 -8.321 -6.335 1.00 88.12 144 VAL A O 1
ATOM 1144 N N . LEU A 1 145 ? -4.526 -7.291 -7.314 1.00 86.88 145 LEU A N 1
ATOM 1145 C CA . LEU A 1 145 ? -4.620 -6.096 -6.486 1.00 86.88 145 LEU A CA 1
ATOM 1146 C C . LEU A 1 145 ? -5.804 -5.175 -6.800 1.00 86.88 145 LEU A C 1
ATOM 1148 O O . LEU A 1 145 ? -6.327 -4.633 -5.832 1.00 86.88 145 LEU A O 1
ATOM 1152 N N . PRO A 1 146 ? -6.303 -4.996 -8.041 1.00 88.00 146 PRO A N 1
ATOM 1153 C CA . PRO A 1 146 ? -7.363 -4.019 -8.315 1.00 88.00 146 PRO A CA 1
ATOM 1154 C C . PRO A 1 146 ? -8.561 -4.029 -7.338 1.00 88.00 146 PRO A C 1
ATOM 1156 O O . PRO A 1 146 ? -8.849 -2.973 -6.774 1.00 88.00 146 PRO A O 1
ATOM 1159 N N . PRO A 1 147 ? -9.210 -5.176 -7.027 1.00 85.38 147 PRO A N 1
ATOM 1160 C CA . PRO A 1 147 ? -10.336 -5.197 -6.083 1.00 85.38 147 PRO A CA 1
ATOM 1161 C C . PRO A 1 147 ? -9.935 -4.898 -4.629 1.00 85.38 147 PRO A C 1
ATOM 1163 O O . PRO A 1 147 ? -10.764 -4.491 -3.818 1.00 85.38 147 PRO A O 1
ATOM 1166 N N . VAL A 1 148 ? -8.672 -5.127 -4.270 1.00 86.75 148 VAL A N 1
ATOM 1167 C CA . VAL A 1 148 ? -8.133 -4.765 -2.955 1.00 86.75 148 VAL A CA 1
ATOM 1168 C C . VAL A 1 148 ? -7.856 -3.269 -2.889 1.00 86.75 148 VAL A C 1
ATOM 1170 O O . VAL A 1 148 ? -8.189 -2.622 -1.901 1.00 86.75 148 VAL A O 1
ATOM 1173 N N . LEU A 1 149 ? -7.254 -2.714 -3.937 1.00 84.88 149 LEU A N 1
ATOM 1174 C CA . LEU A 1 149 ? -6.866 -1.309 -3.991 1.00 84.88 149 LEU A CA 1
ATOM 1175 C C . LEU A 1 149 ? -8.068 -0.380 -3.985 1.00 84.88 149 LEU A C 1
ATOM 1177 O O . LEU A 1 149 ? -7.997 0.685 -3.382 1.00 84.88 149 LEU A O 1
ATOM 1181 N N . GLU A 1 150 ? -9.181 -0.807 -4.577 1.00 87.44 150 GLU A N 1
ATOM 1182 C CA . GLU A 1 150 ? -10.454 -0.107 -4.449 1.00 87.44 150 GLU A CA 1
ATOM 1183 C C . GLU A 1 150 ? -10.857 0.034 -2.972 1.00 87.44 150 GLU A C 1
ATOM 1185 O O . GLU A 1 150 ? -11.085 1.149 -2.504 1.00 87.44 150 GLU A O 1
ATOM 1190 N N . GLN A 1 151 ? -10.828 -1.057 -2.198 1.00 89.50 151 GLN A N 1
ATOM 1191 C CA . GLN A 1 151 ? -11.122 -1.008 -0.760 1.00 89.50 151 GLN A CA 1
ATOM 1192 C C . GLN A 1 151 ? -10.107 -0.154 0.010 1.00 89.50 151 GLN A C 1
ATOM 1194 O O . GLN A 1 151 ? -10.499 0.615 0.881 1.00 89.50 151 GLN A O 1
ATOM 1199 N N . VAL A 1 152 ? -8.812 -0.247 -0.316 1.00 88.81 152 VAL A N 1
ATOM 1200 C CA . VAL A 1 152 ? -7.763 0.558 0.332 1.00 88.81 152 VAL A CA 1
ATOM 1201 C C . VAL A 1 152 ? -7.953 2.050 0.052 1.00 88.81 152 VAL A C 1
ATOM 1203 O O . VAL A 1 152 ? -7.842 2.858 0.967 1.00 88.81 152 VAL A O 1
ATOM 1206 N N . SER A 1 153 ? -8.301 2.427 -1.180 1.00 84.94 153 SER A N 1
ATOM 1207 C CA . SER A 1 153 ? -8.530 3.829 -1.551 1.00 84.94 153 SER A CA 1
ATOM 1208 C C . SER A 1 153 ? -9.690 4.467 -0.781 1.00 84.94 153 SER A C 1
ATOM 1210 O O . SER A 1 153 ? -9.635 5.648 -0.452 1.00 84.94 153 SER A O 1
ATOM 1212 N N . GLN A 1 154 ? -10.699 3.671 -0.416 1.00 86.31 154 GLN A N 1
ATOM 1213 C CA . GLN A 1 154 ? -11.854 4.112 0.370 1.00 86.31 154 GLN A CA 1
ATOM 1214 C C . GLN A 1 154 ? -11.531 4.323 1.860 1.00 86.31 154 GLN A C 1
ATOM 1216 O O . GLN A 1 154 ? -12.321 4.943 2.573 1.00 86.31 154 GLN A O 1
ATOM 1221 N N . LEU A 1 155 ? -10.392 3.815 2.348 1.00 87.25 155 LEU A N 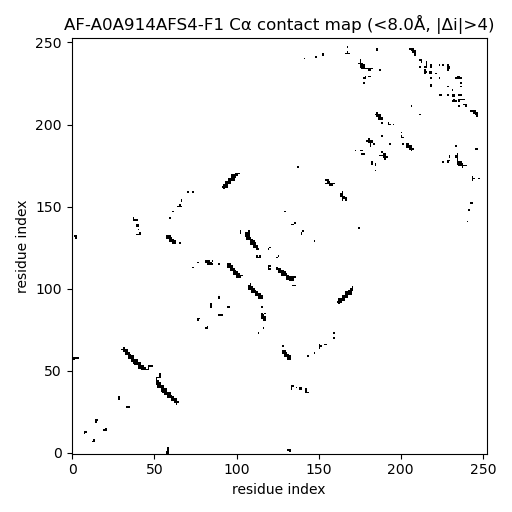1
ATOM 1222 C CA . LEU A 1 155 ? -9.974 3.975 3.745 1.00 87.25 155 LEU A CA 1
ATOM 1223 C C . LEU A 1 155 ? -9.298 5.319 4.016 1.00 87.25 155 LEU A C 1
ATOM 1225 O O . LEU A 1 155 ? -9.317 5.791 5.153 1.00 87.25 155 LEU A O 1
ATOM 1229 N N . THR A 1 156 ? -8.672 5.930 3.008 1.00 80.25 156 THR A N 1
ATOM 1230 C CA . THR A 1 156 ? -7.964 7.201 3.187 1.00 80.25 156 THR A CA 1
ATOM 1231 C C . THR A 1 156 ? -8.964 8.293 3.549 1.00 80.25 156 THR A C 1
ATOM 1233 O O . THR A 1 156 ? -9.907 8.553 2.807 1.00 80.25 156 THR A O 1
ATOM 1236 N N . GLY A 1 157 ? -8.773 8.939 4.702 1.00 79.62 157 GLY A N 1
ATOM 1237 C CA . GLY A 1 157 ? -9.704 9.959 5.193 1.00 79.62 157 GLY A CA 1
ATOM 1238 C C . GLY A 1 157 ? -10.997 9.396 5.794 1.00 79.62 157 GLY A C 1
ATOM 1239 O O . GLY A 1 157 ? -11.852 10.171 6.226 1.00 79.62 157 GLY A O 1
ATOM 1240 N N . HIS A 1 158 ? -11.146 8.068 5.864 1.00 91.81 158 HIS A N 1
ATOM 1241 C CA . HIS A 1 158 ? -12.239 7.445 6.601 1.00 91.81 158 HIS A CA 1
ATOM 1242 C C . HIS A 1 158 ? -12.120 7.776 8.092 1.00 91.81 158 HIS A C 1
ATOM 1244 O O . HIS A 1 158 ? -11.024 8.045 8.591 1.00 91.81 158 HIS A O 1
ATOM 1250 N N . LYS A 1 159 ? -13.242 7.772 8.816 1.00 94.31 159 LYS A N 1
ATOM 1251 C CA . LYS A 1 159 ? -13.251 8.099 10.244 1.00 94.31 159 LYS A CA 1
ATOM 1252 C C . LYS A 1 159 ? -13.465 6.865 11.098 1.00 94.31 159 LYS A C 1
ATOM 1254 O O . LYS A 1 159 ? -14.357 6.065 10.833 1.00 94.31 159 LYS A O 1
ATOM 1259 N N . TRP A 1 160 ? -12.695 6.777 12.172 1.00 95.69 160 TRP A N 1
ATOM 1260 C CA . TRP A 1 160 ? -13.018 5.950 13.322 1.00 95.69 160 TRP A CA 1
ATOM 1261 C C . TRP A 1 160 ? -13.378 6.888 14.473 1.00 95.69 160 TRP A C 1
ATOM 1263 O O . TRP A 1 160 ? -12.514 7.568 15.029 1.00 95.69 160 TRP A O 1
ATOM 1273 N N . ARG A 1 161 ? -14.678 6.973 14.784 1.00 94.62 161 ARG A N 1
ATOM 1274 C CA . ARG A 1 161 ? -15.247 7.965 15.714 1.00 94.62 161 ARG A CA 1
ATOM 1275 C C . ARG A 1 161 ? -14.898 9.398 15.277 1.00 94.62 161 ARG A C 1
ATOM 1277 O O . ARG A 1 16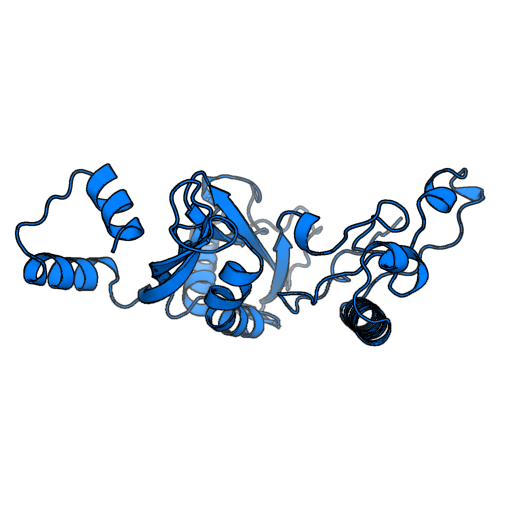1 ? -15.282 9.819 14.187 1.00 94.62 161 ARG A O 1
ATOM 1284 N N . ASP A 1 162 ? -14.186 10.146 16.113 1.00 94.81 162 ASP A N 1
ATOM 1285 C CA . ASP A 1 162 ? -13.703 11.504 15.866 1.00 94.81 162 ASP A CA 1
ATOM 1286 C C . ASP A 1 162 ? -12.352 11.552 15.130 1.00 94.81 162 ASP A C 1
ATOM 1288 O O . ASP A 1 162 ? -11.923 12.636 14.737 1.00 94.81 162 ASP A O 1
ATOM 1292 N N . LYS A 1 163 ? -11.695 10.404 14.908 1.00 95.81 163 LYS A N 1
ATOM 1293 C CA . LYS A 1 163 ? -10.323 10.326 14.385 1.00 95.81 163 LYS A CA 1
ATOM 1294 C C . LYS A 1 163 ? -10.279 9.978 12.908 1.00 95.81 163 LYS A C 1
ATOM 1296 O O . LYS A 1 163 ? -11.057 9.153 12.429 1.00 95.81 163 LYS A O 1
ATOM 1301 N N . THR A 1 164 ? -9.332 10.571 12.194 1.00 95.38 164 THR A N 1
ATOM 1302 C CA . THR A 1 164 ? -9.119 10.342 10.762 1.00 95.38 164 THR A CA 1
ATOM 1303 C C . THR A 1 164 ? -8.102 9.226 10.545 1.00 95.38 164 THR A C 1
ATOM 1305 O O . THR A 1 164 ? -7.016 9.241 11.129 1.00 95.38 164 THR A O 1
ATOM 1308 N N . LEU A 1 165 ? -8.433 8.260 9.688 1.00 94.56 165 LEU A N 1
ATOM 1309 C CA . LEU A 1 165 ? -7.502 7.218 9.273 1.00 94.56 165 LEU A CA 1
ATOM 1310 C C . LEU A 1 165 ? -6.498 7.783 8.260 1.00 94.56 165 LEU A C 1
ATOM 1312 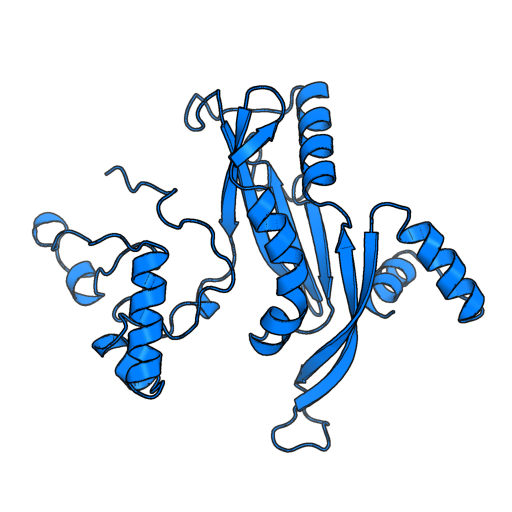O O . LEU A 1 165 ? -6.879 8.337 7.223 1.00 94.56 165 LEU A O 1
ATOM 1316 N N . ARG A 1 166 ? -5.207 7.594 8.543 1.00 92.38 166 ARG A N 1
ATOM 1317 C CA . ARG A 1 166 ? -4.096 7.859 7.624 1.00 92.38 166 ARG A CA 1
ATOM 1318 C C . ARG A 1 166 ? -3.418 6.562 7.227 1.00 92.38 166 ARG A C 1
ATOM 1320 O O . ARG A 1 166 ? -3.006 5.785 8.086 1.00 92.38 166 ARG A O 1
ATOM 1327 N N . LEU A 1 167 ? -3.285 6.344 5.924 1.00 90.62 167 LEU A N 1
ATOM 1328 C CA . LEU A 1 167 ? -2.687 5.132 5.381 1.00 90.62 167 LEU A CA 1
ATOM 1329 C C . LEU A 1 167 ? -1.233 5.365 4.987 1.00 90.62 167 LEU A C 1
ATOM 1331 O O . LEU A 1 167 ? -0.891 6.379 4.385 1.00 90.62 167 LEU A O 1
ATOM 1335 N N . PHE A 1 168 ? -0.400 4.374 5.270 1.00 87.81 168 PHE A N 1
ATOM 1336 C CA . PHE A 1 168 ? 0.997 4.318 4.872 1.00 87.81 168 PHE A CA 1
ATOM 1337 C C . PHE A 1 168 ? 1.249 3.011 4.142 1.00 87.81 168 PHE A C 1
ATOM 1339 O O . PHE A 1 168 ? 0.797 1.953 4.579 1.00 87.81 168 PHE A O 1
ATOM 1346 N N . LEU A 1 169 ? 2.004 3.072 3.051 1.00 82.75 169 LEU A N 1
ATOM 1347 C CA . LEU A 1 169 ? 2.430 1.874 2.347 1.00 82.75 169 LEU A CA 1
ATOM 1348 C C . LEU A 1 169 ? 3.739 1.336 2.901 1.00 82.75 169 LEU A C 1
ATOM 1350 O O . LEU A 1 169 ? 4.655 2.097 3.207 1.00 82.75 169 LEU A O 1
ATOM 1354 N N . PHE A 1 170 ? 3.838 0.014 2.967 1.00 80.06 170 PHE A N 1
ATOM 1355 C CA . PHE A 1 170 ? 5.103 -0.677 3.174 1.00 80.06 170 PHE A CA 1
ATOM 1356 C C . PHE A 1 170 ? 5.231 -1.858 2.209 1.00 80.06 170 PHE A C 1
ATOM 1358 O O . PHE A 1 170 ? 4.239 -2.462 1.800 1.00 80.06 170 PHE A O 1
ATOM 1365 N N . GLY A 1 171 ? 6.463 -2.166 1.825 1.00 73.56 171 GLY A N 1
ATOM 1366 C CA . GLY A 1 171 ? 6.792 -3.227 0.880 1.00 73.56 171 GLY A CA 1
ATOM 1367 C C . GLY A 1 171 ? 8.158 -2.988 0.248 1.00 73.56 171 GLY A C 1
ATOM 1368 O O . GLY A 1 171 ? 8.765 -1.930 0.445 1.00 73.56 171 GLY A O 1
ATOM 1369 N N . ASP A 1 172 ? 8.632 -3.971 -0.509 1.00 67.25 172 ASP A N 1
ATOM 1370 C CA . ASP A 1 172 ? 9.943 -3.904 -1.144 1.00 67.25 172 ASP A CA 1
ATOM 1371 C C . ASP A 1 172 ? 9.973 -2.904 -2.310 1.00 67.25 172 ASP A C 1
ATOM 1373 O O . ASP A 1 172 ? 9.114 -2.874 -3.194 1.00 67.25 172 ASP A O 1
ATOM 1377 N N . TYR A 1 173 ? 11.013 -2.067 -2.313 1.00 60.78 173 TYR A N 1
ATOM 1378 C CA . TYR A 1 173 ? 11.197 -0.955 -3.254 1.00 60.78 173 TYR A CA 1
ATOM 1379 C C . TYR A 1 173 ? 11.563 -1.386 -4.682 1.00 60.78 173 TYR A C 1
ATOM 1381 O O . TYR A 1 173 ? 11.566 -0.552 -5.594 1.00 60.78 173 TYR A O 1
ATOM 1389 N N . GLU A 1 174 ? 11.881 -2.666 -4.890 1.00 62.19 174 GLU A N 1
ATOM 1390 C CA . GLU A 1 174 ? 12.357 -3.203 -6.172 1.00 62.19 174 GLU A CA 1
ATOM 1391 C C . GLU A 1 174 ? 11.335 -3.004 -7.307 1.00 62.19 174 GLU A C 1
ATOM 1393 O O . GLU A 1 174 ? 11.698 -2.898 -8.477 1.00 62.19 174 GLU A O 1
ATOM 1398 N N . LEU A 1 175 ? 10.056 -2.846 -6.958 1.00 59.03 175 LEU A N 1
ATOM 1399 C CA . LEU A 1 175 ? 8.963 -2.678 -7.912 1.00 59.03 175 LEU A CA 1
ATOM 1400 C C . LEU A 1 175 ? 8.845 -1.264 -8.511 1.00 59.03 175 LEU A C 1
ATOM 1402 O O . LEU A 1 175 ? 8.136 -1.103 -9.501 1.00 59.03 175 LEU A O 1
ATOM 1406 N N . LEU A 1 176 ? 9.499 -0.238 -7.947 1.00 62.09 176 LEU A N 1
ATOM 1407 C CA . LEU A 1 176 ? 9.284 1.165 -8.354 1.00 62.09 176 LEU A CA 1
ATOM 1408 C C . LEU A 1 176 ? 10.489 1.827 -9.037 1.00 62.09 176 LEU A C 1
ATOM 1410 O O . LEU A 1 176 ? 10.305 2.781 -9.798 1.00 62.09 176 LEU A O 1
ATOM 1414 N N . THR A 1 177 ? 11.713 1.344 -8.802 1.00 63.38 177 THR A N 1
ATOM 1415 C CA . THR A 1 177 ? 12.940 1.963 -9.338 1.00 63.38 177 THR A CA 1
ATOM 1416 C C . THR A 1 177 ? 13.929 0.920 -9.829 1.00 63.38 177 THR A C 1
ATOM 1418 O O . THR A 1 177 ? 14.039 -0.142 -9.226 1.00 63.38 177 THR A O 1
ATOM 1421 N N . CYS A 1 178 ? 14.675 1.210 -10.898 1.00 60.88 178 CYS A N 1
ATOM 1422 C CA . CYS A 1 178 ? 15.585 0.219 -11.484 1.00 60.88 178 CYS A CA 1
ATOM 1423 C C . CYS A 1 178 ? 17.047 0.639 -11.632 1.00 60.88 178 CYS A C 1
ATOM 1425 O O . CYS A 1 178 ? 17.848 -0.158 -12.119 1.00 60.88 178 CYS A O 1
ATOM 1427 N N . ASP A 1 179 ? 17.389 1.881 -11.292 1.00 67.88 179 ASP A N 1
ATOM 1428 C CA . ASP A 1 179 ? 18.729 2.429 -11.491 1.00 67.88 179 ASP A CA 1
ATOM 1429 C C . ASP A 1 179 ? 19.197 3.182 -10.238 1.00 67.88 179 ASP A C 1
ATOM 1431 O O . ASP A 1 179 ? 18.435 3.885 -9.570 1.00 67.88 179 ASP A O 1
ATOM 1435 N N . ALA A 1 180 ? 20.480 3.027 -9.919 1.00 72.44 180 ALA A N 1
ATOM 1436 C CA . ALA A 1 180 ? 21.112 3.607 -8.748 1.00 72.44 180 ALA A CA 1
ATOM 1437 C C . ALA A 1 180 ? 21.314 5.129 -8.845 1.00 72.44 180 ALA A C 1
ATOM 1439 O O . ALA A 1 180 ? 21.632 5.736 -7.821 1.00 72.44 180 ALA A O 1
ATOM 1440 N N . ARG A 1 181 ? 21.171 5.768 -10.024 1.00 86.94 181 ARG A N 1
ATOM 1441 C CA . ARG A 1 181 ? 21.364 7.229 -10.132 1.00 86.94 181 ARG A CA 1
ATOM 1442 C C . ARG A 1 181 ? 20.347 8.000 -9.293 1.00 86.94 181 ARG A C 1
ATOM 1444 O O . ARG A 1 181 ? 20.752 8.933 -8.612 1.00 86.94 181 ARG A O 1
ATOM 1451 N N . TYR A 1 182 ? 19.074 7.611 -9.316 1.00 87.81 182 TYR A N 1
ATOM 1452 C CA . TYR A 1 182 ? 18.010 8.226 -8.513 1.00 87.81 182 TYR A CA 1
ATOM 1453 C C . TYR A 1 182 ? 17.311 7.153 -7.680 1.00 87.81 182 TYR A C 1
ATOM 1455 O O . TYR A 1 182 ? 16.199 6.741 -7.992 1.00 87.81 182 TYR A O 1
ATOM 1463 N N . CYS A 1 183 ? 17.983 6.683 -6.630 1.00 82.62 183 CYS A N 1
ATOM 1464 C CA . CYS A 1 183 ? 17.524 5.541 -5.836 1.00 82.62 183 CYS A CA 1
ATOM 1465 C C . CYS A 1 183 ? 16.488 5.887 -4.753 1.00 82.62 183 CYS A C 1
ATOM 1467 O O . CYS A 1 183 ? 15.981 4.993 -4.086 1.00 82.62 183 CYS A O 1
ATOM 1469 N N . CYS A 1 184 ? 16.198 7.171 -4.516 1.00 83.81 184 CYS A N 1
ATOM 1470 C CA . CYS A 1 184 ? 15.251 7.574 -3.479 1.00 83.81 184 CYS A CA 1
ATOM 1471 C C . CYS A 1 184 ? 13.815 7.606 -4.022 1.00 83.81 184 CYS A C 1
ATOM 1473 O O . CYS A 1 184 ? 13.533 8.301 -4.999 1.00 83.81 184 CYS A O 1
ATOM 1475 N N . LEU A 1 185 ? 12.892 6.925 -3.334 1.00 80.81 185 LEU A N 1
ATOM 1476 C CA . LEU A 1 185 ? 11.455 6.987 -3.630 1.00 80.81 185 LEU A CA 1
ATOM 1477 C C . LEU A 1 185 ? 10.820 8.326 -3.225 1.00 80.81 185 LEU A C 1
ATOM 1479 O O . LEU A 1 185 ? 9.823 8.740 -3.807 1.00 80.81 185 LEU A O 1
ATOM 1483 N N . TYR A 1 186 ? 11.407 9.017 -2.250 1.00 84.75 186 TYR A N 1
ATOM 1484 C CA . TYR A 1 186 ? 10.834 10.229 -1.660 1.00 84.75 186 TYR A CA 1
ATOM 1485 C C . TYR A 1 186 ? 11.392 11.523 -2.254 1.00 84.75 186 TYR A C 1
ATOM 1487 O O . TYR A 1 186 ? 10.847 12.592 -2.006 1.00 84.75 186 TYR A O 1
ATOM 1495 N N . CYS A 1 187 ? 12.484 11.466 -3.019 1.00 87.38 187 CYS A N 1
ATOM 1496 C CA . CYS A 1 187 ? 13.067 12.652 -3.643 1.00 87.38 187 CYS A CA 1
ATOM 1497 C C . CYS A 1 187 ? 13.813 12.327 -4.940 1.00 87.38 187 CYS A C 1
ATOM 1499 O O . CYS A 1 187 ? 14.086 11.170 -5.258 1.00 87.38 187 CYS A O 1
ATOM 1501 N N . THR A 1 188 ? 14.167 13.363 -5.693 1.00 89.50 188 THR A N 1
ATOM 1502 C CA . THR A 1 188 ? 14.939 13.260 -6.941 1.00 89.50 188 THR A CA 1
ATOM 1503 C C . THR A 1 188 ? 16.437 13.506 -6.734 1.00 89.50 188 THR A C 1
ATOM 1505 O O . THR A 1 188 ? 17.158 13.818 -7.676 1.00 89.50 188 THR A O 1
ATOM 1508 N N . THR A 1 189 ? 16.949 13.361 -5.510 1.00 90.25 189 THR A N 1
ATOM 1509 C CA . THR A 1 189 ? 18.387 13.498 -5.244 1.00 90.25 189 THR A CA 1
ATOM 1510 C C . THR A 1 189 ? 19.171 12.419 -5.991 1.00 90.25 189 THR A C 1
ATOM 1512 O O . THR A 1 189 ? 18.898 11.226 -5.837 1.00 90.25 189 THR A O 1
ATOM 1515 N N . SER A 1 190 ? 20.162 12.834 -6.781 1.00 91.19 190 SER A N 1
ATOM 1516 C CA . SER A 1 190 ? 21.038 11.905 -7.489 1.00 91.19 190 SER A CA 1
ATOM 1517 C C . SER A 1 190 ? 22.102 11.300 -6.567 1.00 91.19 190 SER A C 1
ATOM 1519 O O . SER A 1 190 ? 22.490 11.890 -5.555 1.00 91.19 190 SER A O 1
ATOM 1521 N N . LYS A 1 191 ? 22.628 10.132 -6.939 1.00 90.50 191 LYS A N 1
ATOM 1522 C CA . LYS A 1 191 ? 23.742 9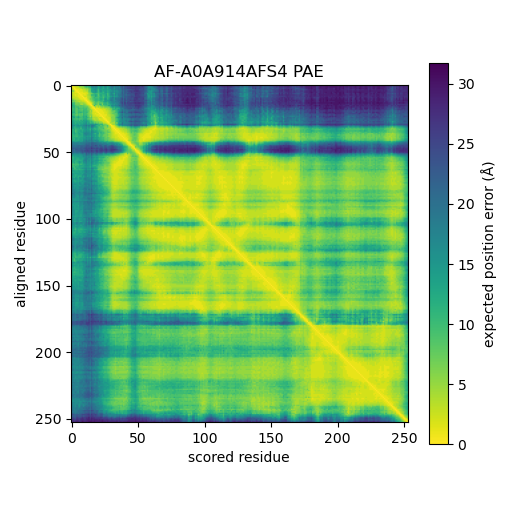.462 -6.253 1.00 90.50 191 LYS A CA 1
ATOM 1523 C C . LYS A 1 191 ? 24.978 10.346 -6.132 1.00 90.50 191 LYS A C 1
ATOM 1525 O O . LYS A 1 191 ? 25.644 10.311 -5.102 1.00 90.50 191 LYS A O 1
ATOM 1530 N N . ASP A 1 192 ? 25.263 11.147 -7.152 1.00 91.69 192 ASP A N 1
ATOM 1531 C CA . ASP A 1 192 ? 26.411 12.051 -7.131 1.00 91.69 192 ASP A CA 1
ATOM 1532 C C . ASP A 1 192 ? 26.192 13.203 -6.148 1.00 91.69 192 ASP 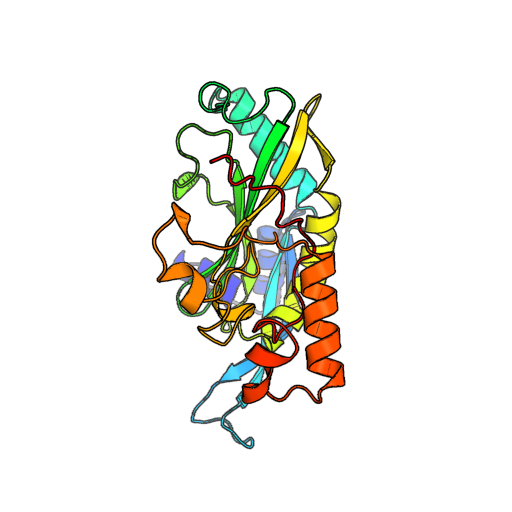A C 1
ATOM 1534 O O . ASP A 1 192 ? 27.081 13.485 -5.352 1.00 91.69 192 ASP A O 1
ATOM 1538 N N . ASN A 1 193 ? 24.980 13.768 -6.076 1.00 91.25 193 ASN A N 1
ATOM 1539 C CA . ASN A 1 193 ? 24.656 14.764 -5.050 1.00 91.25 193 ASN A CA 1
ATOM 1540 C C . ASN A 1 193 ? 24.724 14.165 -3.632 1.00 91.25 193 ASN A C 1
ATOM 1542 O O . ASN A 1 193 ? 25.165 14.823 -2.699 1.00 91.25 193 ASN A O 1
ATOM 1546 N N . MET A 1 194 ? 24.348 12.892 -3.449 1.00 89.88 194 MET A N 1
ATOM 1547 C CA . MET A 1 194 ? 24.466 12.207 -2.150 1.00 89.88 194 MET A CA 1
ATOM 1548 C C . MET A 1 194 ? 25.916 11.997 -1.692 1.00 89.88 194 MET A C 1
ATOM 1550 O O . MET A 1 194 ? 26.149 11.844 -0.493 1.00 89.88 194 MET A O 1
ATOM 1554 N N . ARG A 1 195 ? 26.888 11.989 -2.612 1.00 91.31 195 ARG A N 1
ATOM 1555 C CA . ARG A 1 195 ? 28.317 11.840 -2.289 1.00 91.31 195 ARG A CA 1
ATOM 1556 C C . ARG A 1 195 ? 28.961 13.132 -1.790 1.00 91.31 195 ARG A C 1
ATOM 1558 O O . ARG A 1 195 ? 30.019 13.058 -1.176 1.00 91.31 195 ARG A O 1
ATOM 1565 N N . LEU A 1 196 ? 28.334 14.283 -2.029 1.00 93.50 196 LEU A N 1
ATOM 1566 C CA . LEU A 1 196 ? 28.832 15.575 -1.562 1.00 93.50 196 LEU A CA 1
ATOM 1567 C C . LEU A 1 196 ? 28.640 15.738 -0.039 1.00 93.50 196 LEU A C 1
ATOM 1569 O O . LEU A 1 196 ? 27.705 15.145 0.531 1.00 93.50 196 LEU A O 1
ATOM 1573 N N . PRO A 1 197 ? 29.479 16.554 0.631 1.00 93.94 197 PRO A N 1
ATOM 1574 C CA . PRO A 1 197 ? 29.229 17.020 1.995 1.00 93.94 197 PRO A CA 1
ATOM 1575 C C . PRO A 1 197 ? 27.844 17.662 2.116 1.00 93.94 197 PRO A C 1
ATOM 1577 O O . PRO A 1 197 ? 27.395 18.314 1.181 1.00 93.94 197 PRO A O 1
ATOM 1580 N N . ILE A 1 198 ? 27.162 17.506 3.261 1.00 88.56 198 ILE A N 1
ATOM 1581 C CA . ILE A 1 198 ? 25.774 17.989 3.461 1.00 88.56 198 ILE A CA 1
ATOM 1582 C C . ILE A 1 198 ? 25.617 19.470 3.080 1.00 88.56 198 ILE A C 1
ATOM 1584 O O . ILE A 1 198 ? 24.620 19.833 2.463 1.00 88.56 198 ILE A O 1
ATOM 1588 N N . THR A 1 199 ? 26.616 20.295 3.396 1.00 92.06 199 THR A N 1
ATOM 1589 C CA . THR A 1 199 ? 26.668 21.736 3.102 1.00 92.06 199 THR A CA 1
ATOM 1590 C C . THR A 1 199 ? 26.727 22.070 1.612 1.00 92.06 199 THR A C 1
ATOM 1592 O O . THR A 1 199 ? 26.381 23.178 1.225 1.00 92.06 199 THR A O 1
ATOM 1595 N N . GLU A 1 200 ? 27.164 21.126 0.782 1.00 91.81 200 GLU A N 1
ATOM 1596 C CA . GLU A 1 200 ? 27.320 21.276 -0.668 1.00 91.81 200 GLU A CA 1
ATOM 1597 C C . GLU A 1 200 ? 26.208 20.565 -1.451 1.00 91.81 200 GLU A C 1
ATOM 1599 O O . GLU A 1 200 ? 26.133 20.678 -2.675 1.00 91.81 200 GLU A O 1
ATOM 1604 N N . ARG A 1 201 ? 25.330 19.818 -0.767 1.00 90.44 201 ARG A N 1
ATOM 1605 C CA . ARG A 1 201 ? 24.237 19.102 -1.427 1.00 90.44 201 ARG A CA 1
ATOM 1606 C C . ARG A 1 201 ? 23.203 20.090 -1.936 1.00 90.44 201 ARG A C 1
ATOM 1608 O O . ARG A 1 201 ? 22.666 20.898 -1.181 1.00 90.44 201 ARG A O 1
ATOM 1615 N N . ALA A 1 202 ? 22.826 19.937 -3.201 1.00 89.12 202 ALA A N 1
ATOM 1616 C CA . ALA A 1 202 ? 21.648 20.607 -3.727 1.00 89.12 202 ALA A CA 1
ATOM 1617 C C . ALA A 1 202 ? 20.402 20.199 -2.924 1.00 89.12 202 ALA A C 1
ATOM 1619 O O . ALA A 1 202 ? 20.274 19.042 -2.499 1.00 89.12 202 ALA A O 1
ATOM 1620 N N . THR A 1 203 ? 19.471 21.143 -2.763 1.00 87.44 203 THR A N 1
ATOM 1621 C CA . THR A 1 203 ? 18.193 20.893 -2.086 1.00 87.44 203 THR A CA 1
ATOM 1622 C C . THR A 1 203 ? 17.446 19.769 -2.797 1.00 87.44 203 THR A C 1
ATOM 1624 O O . THR A 1 203 ? 17.271 19.785 -4.014 1.00 87.44 203 THR A O 1
ATOM 1627 N N . ALA A 1 204 ? 17.021 18.766 -2.032 1.00 86.00 204 ALA A N 1
ATOM 1628 C CA . ALA A 1 204 ? 16.289 17.631 -2.567 1.00 86.00 204 ALA A CA 1
ATOM 1629 C C . ALA A 1 204 ? 14.871 18.055 -2.965 1.00 86.00 204 ALA A C 1
ATOM 1631 O O . ALA A 1 204 ? 14.109 18.504 -2.114 1.00 86.00 204 ALA A O 1
ATOM 1632 N N . THR A 1 205 ? 14.488 17.860 -4.227 1.00 88.81 205 THR A N 1
ATOM 1633 C CA . THR A 1 205 ? 13.085 18.003 -4.631 1.00 88.81 205 THR A CA 1
ATOM 1634 C C . THR A 1 205 ? 12.306 16.766 -4.174 1.00 88.81 205 THR A C 1
ATOM 1636 O O . THR A 1 205 ? 12.678 15.650 -4.564 1.00 88.81 205 THR A O 1
ATOM 1639 N N . PRO A 1 206 ? 11.255 16.916 -3.350 1.00 88.88 206 PRO A N 1
ATOM 1640 C CA . PRO A 1 206 ? 10.417 15.797 -2.938 1.00 88.88 206 PRO A CA 1
ATOM 1641 C C . PRO A 1 206 ? 9.682 15.176 -4.128 1.00 88.88 206 PRO A C 1
ATOM 1643 O O . PRO A 1 206 ? 9.347 15.859 -5.096 1.00 88.88 206 PRO A O 1
ATOM 1646 N N . ARG A 1 207 ? 9.408 13.876 -4.048 1.00 87.38 207 ARG A N 1
ATOM 1647 C CA . ARG A 1 207 ? 8.522 13.181 -4.981 1.00 87.38 207 ARG A CA 1
ATOM 1648 C C . ARG A 1 207 ? 7.112 13.149 -4.410 1.00 87.38 207 ARG A C 1
ATOM 1650 O O . ARG A 1 207 ? 6.905 12.755 -3.265 1.00 87.38 207 ARG A O 1
ATOM 1657 N N . THR A 1 208 ? 6.154 13.507 -5.249 1.00 88.12 208 THR A N 1
ATOM 1658 C CA . THR A 1 208 ? 4.728 13.302 -5.004 1.00 88.12 208 THR A CA 1
ATOM 1659 C C . THR A 1 208 ? 4.223 12.184 -5.908 1.00 88.12 208 THR A C 1
ATOM 1661 O O . THR A 1 208 ? 4.860 11.842 -6.910 1.00 88.12 208 THR A O 1
ATOM 1664 N N . MET A 1 209 ? 3.038 11.647 -5.620 1.00 85.69 209 MET A N 1
ATOM 1665 C CA . MET A 1 209 ? 2.396 10.684 -6.523 1.00 85.69 209 MET A CA 1
ATOM 1666 C C . MET A 1 209 ? 2.231 11.249 -7.938 1.00 85.69 209 MET A C 1
ATOM 1668 O O . MET A 1 209 ? 2.495 10.559 -8.924 1.00 85.69 209 MET A O 1
ATOM 1672 N N . GLN A 1 210 ? 1.914 12.541 -8.052 1.00 89.44 210 GLN A N 1
ATOM 1673 C CA . GLN A 1 210 ? 1.829 13.231 -9.334 1.00 89.44 210 GLN A CA 1
ATOM 1674 C C . GLN A 1 210 ? 3.178 13.266 -10.068 1.00 89.44 210 GLN A C 1
ATOM 1676 O O . GLN A 1 210 ? 3.225 12.959 -11.260 1.00 89.44 210 GLN A O 1
ATOM 1681 N N . SER A 1 211 ? 4.278 13.596 -9.382 1.00 90.75 211 SER A N 1
ATOM 1682 C CA . SER A 1 211 ? 5.600 13.666 -10.019 1.00 90.75 211 SER A CA 1
ATOM 1683 C C . SER A 1 211 ? 6.117 12.281 -10.429 1.00 90.75 211 SER A C 1
ATOM 1685 O O . SER A 1 211 ? 6.793 12.145 -11.453 1.00 90.75 211 SER A O 1
ATOM 1687 N N . ILE A 1 212 ? 5.784 11.238 -9.660 1.00 89.31 212 ILE A N 1
ATOM 1688 C CA . ILE A 1 212 ? 6.090 9.844 -10.006 1.00 89.31 212 ILE A CA 1
ATOM 1689 C C . ILE A 1 212 ? 5.314 9.432 -11.263 1.00 89.31 212 ILE A C 1
ATOM 1691 O O . ILE A 1 212 ? 5.915 8.917 -12.204 1.00 89.31 212 ILE A O 1
ATOM 1695 N N . LEU A 1 213 ? 4.010 9.719 -11.332 1.00 90.56 213 LEU A N 1
ATOM 1696 C CA . LEU A 1 213 ? 3.186 9.426 -12.510 1.00 90.56 213 LEU A CA 1
ATOM 1697 C C . LEU A 1 213 ? 3.656 10.181 -13.759 1.00 90.56 213 LEU A C 1
ATOM 1699 O O . LEU A 1 213 ? 3.670 9.612 -14.847 1.00 90.56 213 LEU A O 1
ATOM 1703 N N . GLN A 1 214 ? 4.058 11.446 -13.623 1.00 92.94 214 GLN A N 1
ATOM 1704 C CA . GLN A 1 214 ? 4.644 12.216 -14.725 1.00 92.94 214 GLN A CA 1
ATOM 1705 C C . GLN A 1 214 ? 5.958 11.599 -15.211 1.00 92.94 214 GLN A C 1
ATOM 1707 O O . GLN A 1 214 ? 6.150 11.441 -16.414 1.00 92.94 214 GLN A O 1
ATOM 1712 N N . SER A 1 215 ? 6.829 11.196 -14.283 1.00 92.06 215 SER A N 1
ATOM 1713 C CA . SER A 1 215 ? 8.088 10.522 -14.614 1.00 92.06 215 SER A CA 1
ATOM 1714 C C . SER A 1 215 ? 7.843 9.200 -15.344 1.00 92.06 215 SER A C 1
ATOM 1716 O O . SER A 1 215 ? 8.504 8.916 -16.339 1.00 92.06 215 SER A O 1
ATOM 1718 N N . TYR A 1 216 ? 6.851 8.421 -14.904 1.00 92.06 216 TYR A N 1
ATOM 1719 C CA . TYR A 1 216 ? 6.452 7.191 -15.586 1.00 92.06 216 TYR A CA 1
ATOM 1720 C C . TYR A 1 216 ? 5.907 7.455 -16.999 1.00 92.06 216 TYR A C 1
ATOM 1722 O O . TYR A 1 216 ? 6.328 6.800 -17.946 1.00 92.06 216 TYR A O 1
ATOM 1730 N N . LYS A 1 217 ? 5.049 8.468 -17.181 1.00 94.38 217 LYS A N 1
ATOM 1731 C CA . LYS A 1 217 ? 4.565 8.863 -18.518 1.00 94.38 217 LYS A CA 1
ATOM 1732 C C . LYS A 1 217 ? 5.706 9.277 -19.450 1.00 94.38 217 LYS A C 1
ATOM 1734 O O . LYS A 1 217 ? 5.662 8.962 -20.633 1.00 94.38 217 LYS A O 1
ATOM 1739 N N . ALA A 1 218 ? 6.727 9.961 -18.929 1.00 93.88 218 ALA A N 1
ATOM 1740 C CA . ALA A 1 218 ? 7.919 10.307 -19.702 1.00 93.88 218 ALA A CA 1
ATOM 1741 C C . ALA A 1 218 ? 8.721 9.058 -20.109 1.00 93.88 218 ALA A C 1
ATOM 1743 O O . ALA A 1 218 ? 9.188 8.973 -21.241 1.00 93.88 218 ALA A O 1
ATOM 1744 N N . TYR A 1 219 ? 8.826 8.063 -19.224 1.00 93.56 219 TYR A N 1
ATOM 1745 C CA . TYR A 1 219 ? 9.429 6.767 -19.545 1.00 93.56 219 TYR A CA 1
ATOM 1746 C C . TYR A 1 219 ? 8.660 6.010 -20.639 1.00 93.56 219 TYR A C 1
ATOM 1748 O O . TYR A 1 219 ? 9.280 5.473 -21.556 1.00 93.56 219 TYR A O 1
ATOM 1756 N N . GLU A 1 220 ? 7.325 5.984 -20.576 1.00 94.44 220 GLU A N 1
ATOM 1757 C CA . GLU A 1 220 ? 6.488 5.382 -21.625 1.00 94.44 220 GLU A CA 1
ATOM 1758 C C . GLU A 1 220 ? 6.630 6.120 -22.962 1.00 94.44 220 GLU A C 1
ATOM 1760 O O . GLU A 1 220 ? 6.819 5.485 -23.998 1.00 94.44 220 GLU A O 1
ATOM 1765 N N . ALA A 1 221 ? 6.615 7.456 -22.942 1.00 94.38 221 ALA A N 1
ATOM 1766 C CA . ALA A 1 221 ? 6.785 8.281 -24.138 1.00 94.38 221 ALA A CA 1
ATOM 1767 C C . ALA A 1 221 ? 8.164 8.102 -24.803 1.00 94.38 221 ALA A C 1
ATOM 1769 O O . ALA A 1 221 ? 8.280 8.235 -26.018 1.00 94.38 221 ALA A O 1
ATOM 1770 N N .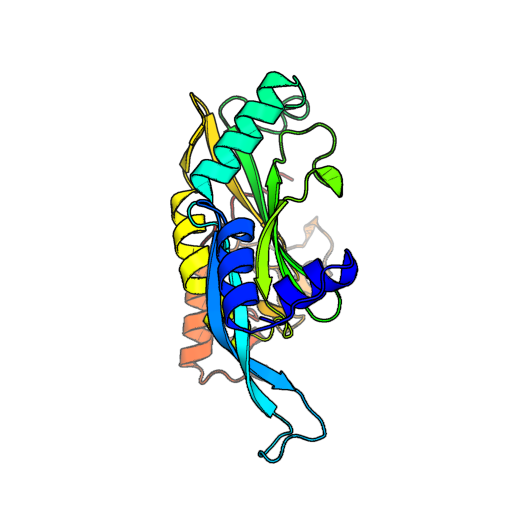 ASP A 1 222 ? 9.194 7.761 -24.023 1.00 93.31 222 ASP A N 1
ATOM 1771 C CA . ASP A 1 222 ? 10.548 7.459 -24.506 1.00 93.31 222 ASP A CA 1
ATOM 1772 C C . ASP A 1 222 ? 10.724 5.987 -24.951 1.00 93.31 222 ASP A C 1
ATOM 1774 O O . ASP A 1 222 ? 11.838 5.525 -25.205 1.00 93.31 222 ASP A O 1
ATOM 1778 N N . GLY A 1 223 ? 9.627 5.225 -25.048 1.00 93.50 223 GLY A N 1
ATOM 1779 C CA . GLY A 1 223 ? 9.622 3.845 -25.542 1.00 93.50 223 GLY A CA 1
ATOM 1780 C C . GLY A 1 223 ? 10.001 2.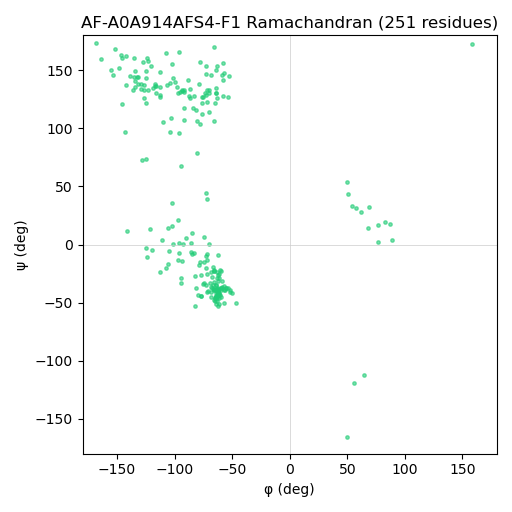793 -24.498 1.00 93.50 223 GLY A C 1
ATOM 1781 O O . GLY A 1 223 ? 10.397 1.686 -24.859 1.00 93.50 223 GLY A O 1
ATOM 1782 N N . SER A 1 224 ? 9.917 3.122 -23.206 1.00 90.88 224 SER A N 1
ATOM 1783 C CA . SER A 1 224 ? 10.163 2.196 -22.092 1.00 90.88 224 SER A CA 1
ATOM 1784 C C . SER A 1 224 ? 11.558 1.545 -22.094 1.00 90.88 224 SER A C 1
ATOM 1786 O O . SER A 1 224 ? 11.760 0.431 -21.598 1.00 90.88 224 SER A O 1
ATOM 1788 N N . VAL A 1 225 ? 12.578 2.248 -22.590 1.00 89.69 225 VAL A N 1
ATOM 1789 C CA . VAL A 1 225 ? 13.957 1.739 -22.623 1.00 89.69 225 VAL A CA 1
ATOM 1790 C C . VAL A 1 225 ? 14.601 1.847 -21.236 1.00 89.69 225 VAL A C 1
ATOM 1792 O O . VAL A 1 225 ? 15.026 2.921 -20.811 1.00 89.69 225 VAL A O 1
ATOM 1795 N N . LYS A 1 226 ? 14.722 0.719 -20.516 1.00 86.25 226 LYS A N 1
ATOM 1796 C CA . LYS A 1 226 ? 15.212 0.666 -19.117 1.00 86.25 226 LYS A CA 1
ATOM 1797 C C . LYS A 1 226 ? 16.531 1.422 -18.898 1.00 86.25 226 LYS A C 1
ATOM 1799 O O . LYS A 1 226 ? 16.664 2.154 -17.920 1.00 86.25 226 LYS A O 1
ATOM 1804 N N . ALA A 1 227 ? 17.479 1.303 -19.830 1.00 87.38 227 ALA A N 1
ATOM 1805 C CA . ALA A 1 227 ? 18.791 1.952 -19.752 1.00 87.38 227 ALA A CA 1
ATOM 1806 C C . ALA A 1 227 ? 18.737 3.495 -19.762 1.00 87.38 227 ALA A C 1
ATOM 1808 O O . ALA A 1 227 ? 19.664 4.139 -19.268 1.00 87.38 227 ALA A O 1
ATOM 1809 N N . ARG A 1 228 ? 17.658 4.076 -20.303 1.00 89.50 228 ARG A N 1
ATOM 1810 C CA . ARG A 1 228 ? 17.430 5.527 -20.400 1.00 89.50 228 ARG A CA 1
ATOM 1811 C C . ARG A 1 228 ? 16.566 6.075 -19.267 1.00 89.50 228 ARG A C 1
ATOM 1813 O O . ARG A 1 228 ? 16.446 7.287 -19.124 1.00 89.50 228 ARG A O 1
ATOM 1820 N N . SER A 1 229 ? 16.004 5.211 -18.418 1.00 89.00 229 SER A N 1
ATOM 1821 C CA . SER A 1 229 ? 15.105 5.611 -17.322 1.00 89.00 229 SER A CA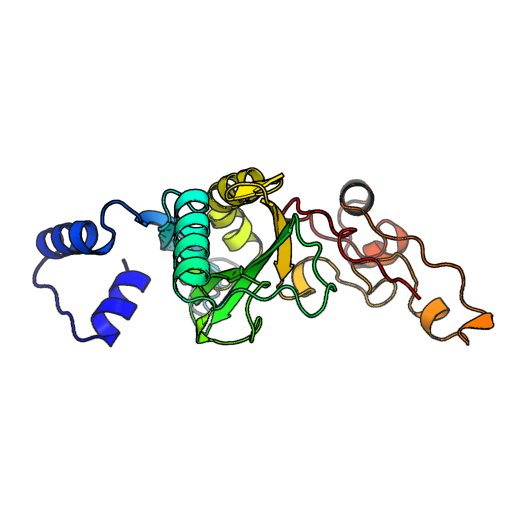 1
ATOM 1822 C C . SER A 1 229 ? 15.717 6.677 -16.401 1.00 89.00 229 SER A C 1
ATOM 1824 O O . SER A 1 229 ? 15.033 7.618 -15.991 1.00 89.00 229 SER A O 1
ATOM 1826 N N . LYS A 1 230 ? 17.022 6.594 -16.128 1.00 88.44 230 LYS A N 1
ATOM 1827 C CA . LYS A 1 230 ? 17.782 7.584 -15.352 1.00 88.44 230 LYS A CA 1
ATOM 1828 C C . LYS A 1 230 ? 17.824 8.980 -15.984 1.00 88.44 230 LYS A C 1
ATOM 1830 O O . LYS A 1 230 ? 18.003 9.943 -15.252 1.00 88.44 230 LYS A O 1
ATOM 1835 N N . ASP A 1 231 ? 17.696 9.086 -17.303 1.00 90.12 231 ASP A N 1
ATOM 1836 C CA . ASP A 1 231 ? 17.802 10.346 -18.043 1.00 90.12 231 ASP A CA 1
ATOM 1837 C C . ASP A 1 231 ? 16.419 10.977 -18.272 1.00 90.12 231 ASP A C 1
ATOM 1839 O O . ASP A 1 231 ? 16.295 12.196 -18.251 1.00 90.12 231 ASP A O 1
ATOM 1843 N N . VAL A 1 232 ? 15.370 10.159 -18.441 1.00 91.06 232 VAL A N 1
ATOM 1844 C CA . VAL A 1 232 ? 14.028 10.641 -18.839 1.00 91.06 232 VAL A CA 1
ATOM 1845 C C . VAL A 1 232 ? 12.975 10.601 -17.729 1.00 91.06 232 VAL A C 1
ATOM 1847 O O . VAL A 1 232 ? 11.963 11.287 -17.810 1.00 91.06 232 VAL A O 1
ATOM 1850 N N . SER A 1 233 ? 13.190 9.798 -16.684 1.00 90.62 233 SER A N 1
ATOM 1851 C CA . SER A 1 233 ? 12.154 9.478 -15.682 1.00 90.62 233 SER A CA 1
ATOM 1852 C C . SER A 1 233 ? 12.675 9.402 -14.251 1.00 90.62 233 SER A C 1
ATOM 1854 O O . SER A 1 233 ? 11.993 8.901 -13.357 1.00 90.62 233 SER A O 1
ATOM 1856 N N . HIS A 1 234 ? 13.907 9.850 -14.011 1.00 90.94 234 HIS A N 1
ATOM 1857 C CA . HIS A 1 234 ? 14.548 9.730 -12.702 1.00 90.94 234 HIS A CA 1
ATOM 1858 C C . HIS A 1 234 ? 14.471 8.290 -12.155 1.00 90.94 234 HIS A C 1
ATOM 1860 O O . HIS A 1 234 ? 14.159 8.075 -10.984 1.00 90.94 234 HIS A O 1
ATOM 1866 N N . SER A 1 235 ? 14.733 7.301 -13.012 1.00 89.62 235 SER A N 1
ATOM 1867 C CA . SER A 1 235 ? 14.732 5.861 -12.695 1.00 89.62 235 SER A CA 1
ATOM 1868 C C . SER A 1 235 ? 13.365 5.234 -12.370 1.00 89.62 235 SER A C 1
ATOM 1870 O O . SER A 1 235 ? 13.337 4.112 -11.864 1.00 89.62 235 SER A O 1
ATOM 1872 N N . ILE A 1 236 ? 12.248 5.913 -12.661 1.00 88.69 236 ILE A N 1
ATOM 1873 C CA . ILE A 1 236 ? 10.894 5.347 -12.538 1.00 88.69 236 ILE A CA 1
ATOM 1874 C C . ILE A 1 236 ? 10.555 4.549 -13.795 1.00 88.69 236 ILE A C 1
ATOM 1876 O O . ILE A 1 236 ? 10.446 5.113 -14.877 1.00 88.69 236 ILE A O 1
ATOM 1880 N N . ILE A 1 237 ? 10.340 3.243 -13.641 1.00 87.12 237 ILE A N 1
ATOM 1881 C CA . ILE A 1 237 ? 10.046 2.339 -14.770 1.00 87.12 237 ILE A CA 1
ATOM 1882 C C . ILE A 1 237 ? 8.695 1.638 -14.683 1.00 87.12 237 ILE A C 1
ATOM 1884 O O . ILE A 1 237 ? 8.308 0.916 -15.598 1.00 87.12 237 ILE A O 1
ATOM 1888 N N . ALA A 1 238 ? 7.981 1.828 -13.582 1.00 84.94 238 ALA A N 1
ATOM 1889 C CA . ALA A 1 238 ? 6.702 1.193 -13.346 1.00 84.94 238 ALA A CA 1
ATOM 1890 C C . ALA A 1 238 ? 5.691 2.232 -12.883 1.00 84.94 238 ALA A C 1
ATOM 1892 O O . ALA A 1 238 ? 6.014 3.161 -12.137 1.00 84.94 238 ALA A O 1
ATOM 1893 N N . LYS A 1 239 ? 4.445 2.043 -13.315 1.00 85.19 239 LYS A N 1
ATOM 1894 C CA . LYS A 1 239 ? 3.318 2.781 -12.767 1.00 85.19 239 LYS A CA 1
ATOM 1895 C C . LYS A 1 239 ? 3.171 2.408 -11.287 1.00 85.19 239 LYS A C 1
ATOM 1897 O O . LYS A 1 239 ? 3.193 1.213 -10.982 1.00 85.19 239 LYS A O 1
ATOM 1902 N N . PRO A 1 240 ? 2.966 3.377 -10.380 1.00 79.81 240 PRO A N 1
ATOM 1903 C CA . PRO A 1 240 ? 2.586 3.070 -9.012 1.00 79.81 240 PRO A CA 1
ATOM 1904 C C . PRO A 1 240 ? 1.356 2.171 -9.001 1.00 79.81 240 PRO A C 1
ATOM 1906 O O . PRO A 1 240 ? 0.350 2.466 -9.648 1.00 79.81 240 PRO A O 1
ATOM 1909 N N . ILE A 1 241 ? 1.467 1.055 -8.289 1.00 76.75 241 ILE A N 1
ATOM 1910 C CA . ILE A 1 241 ? 0.378 0.089 -8.180 1.00 76.75 241 ILE A CA 1
ATOM 1911 C C . ILE A 1 241 ? -0.705 0.627 -7.240 1.00 76.75 241 ILE A C 1
ATOM 1913 O O . ILE A 1 241 ? -1.880 0.382 -7.470 1.00 76.75 241 ILE A O 1
ATOM 1917 N N . ILE A 1 242 ? -0.317 1.392 -6.217 1.00 73.81 242 ILE A N 1
ATOM 1918 C CA . ILE A 1 242 ? -1.215 1.922 -5.191 1.00 73.81 242 ILE A CA 1
ATOM 1919 C C . ILE A 1 242 ? -1.102 3.445 -5.156 1.00 73.81 242 ILE A C 1
ATOM 1921 O O . ILE A 1 242 ? 0.007 3.979 -5.134 1.00 73.81 242 ILE A O 1
ATOM 1925 N N . ASP A 1 243 ? -2.246 4.128 -5.131 1.00 75.12 243 ASP A N 1
ATOM 1926 C CA . ASP A 1 243 ? -2.334 5.589 -5.073 1.00 75.12 243 ASP A CA 1
ATOM 1927 C C . ASP A 1 243 ? -2.475 6.075 -3.622 1.00 75.12 243 ASP A C 1
ATOM 1929 O O . ASP A 1 243 ? -3.531 6.529 -3.187 1.00 75.12 243 ASP A O 1
ATOM 1933 N N . ILE A 1 244 ? -1.414 5.892 -2.832 1.00 75.00 244 ILE A N 1
ATOM 1934 C CA . ILE A 1 244 ? -1.294 6.463 -1.482 1.00 75.00 244 ILE A CA 1
ATOM 1935 C C . ILE A 1 244 ? -0.186 7.503 -1.514 1.00 75.00 244 ILE A C 1
ATOM 1937 O O . ILE A 1 244 ? 0.879 7.272 -2.089 1.00 75.00 244 ILE A O 1
ATOM 1941 N N . ALA A 1 245 ? -0.441 8.651 -0.892 1.00 76.25 245 ALA A N 1
ATOM 1942 C CA . ALA A 1 245 ? 0.471 9.774 -0.954 1.00 76.25 245 ALA A CA 1
ATOM 1943 C C . ALA A 1 245 ? 1.822 9.438 -0.294 1.00 76.25 245 ALA A C 1
ATOM 1945 O O . ALA A 1 245 ? 1.897 8.935 0.828 1.00 76.25 245 ALA A O 1
ATOM 1946 N N . THR A 1 246 ? 2.911 9.717 -1.009 1.00 74.31 246 THR A N 1
ATOM 1947 C CA . THR A 1 246 ? 4.289 9.473 -0.551 1.00 74.31 246 THR A CA 1
ATOM 1948 C C . THR A 1 246 ? 4.848 10.610 0.301 1.00 74.31 246 THR A C 1
ATOM 1950 O O . THR A 1 246 ? 5.930 10.482 0.867 1.00 74.31 246 THR A O 1
ATOM 1953 N N . ASP A 1 247 ? 4.129 11.727 0.383 1.00 69.31 247 ASP A N 1
ATOM 1954 C CA . ASP A 1 247 ? 4.502 12.955 1.086 1.00 69.31 247 ASP A CA 1
ATOM 1955 C C . ASP A 1 247 ? 3.977 13.012 2.530 1.00 69.31 247 ASP A C 1
ATOM 1957 O O . ASP A 1 247 ? 4.270 13.960 3.254 1.00 69.31 247 ASP A O 1
ATOM 1961 N N . HIS A 1 248 ? 3.272 11.972 2.993 1.00 67.50 248 HIS A N 1
ATOM 1962 C CA . HIS A 1 248 ? 2.901 11.816 4.404 1.00 67.50 248 HIS A CA 1
ATOM 1963 C C . HIS A 1 248 ? 4.115 11.721 5.338 1.00 67.50 248 HIS A C 1
ATOM 1965 O O . HIS A 1 248 ? 4.001 11.994 6.531 1.00 67.50 248 HIS A O 1
ATOM 1971 N N . VAL A 1 249 ? 5.276 11.336 4.807 1.00 59.69 249 VAL A N 1
ATOM 1972 C CA . VAL A 1 249 ? 6.532 11.278 5.552 1.00 59.69 249 VAL A CA 1
ATOM 1973 C C . VAL A 1 249 ? 7.292 12.576 5.302 1.00 59.69 249 VAL A C 1
ATOM 1975 O O . VAL A 1 249 ? 8.000 12.712 4.301 1.00 59.69 249 VAL A O 1
ATOM 1978 N N . SER A 1 250 ? 7.160 13.545 6.208 1.00 52.38 250 SER A N 1
ATOM 1979 C CA . SER A 1 250 ? 8.039 14.709 6.177 1.00 52.38 250 SER A CA 1
ATOM 1980 C C . SER A 1 250 ? 9.435 14.289 6.644 1.00 52.38 250 SER A C 1
ATOM 1982 O O . SER A 1 250 ? 9.623 13.667 7.689 1.00 52.38 250 SER A O 1
ATOM 1984 N N . ARG A 1 251 ? 10.452 14.632 5.854 1.00 45.91 251 ARG A N 1
ATOM 1985 C CA . ARG A 1 251 ? 11.812 14.758 6.378 1.00 45.91 251 ARG A CA 1
ATOM 1986 C C . ARG A 1 251 ? 11.890 16.128 7.034 1.00 45.91 251 ARG A C 1
ATOM 1988 O O . ARG A 1 251 ? 12.353 17.078 6.411 1.00 45.91 251 ARG A O 1
ATOM 1995 N N . THR A 1 252 ? 11.365 16.267 8.245 1.00 37.47 252 THR A N 1
ATOM 1996 C CA . THR A 1 252 ? 11.822 17.365 9.097 1.00 37.47 252 THR A CA 1
ATOM 1997 C C . THR A 1 252 ? 13.281 17.074 9.424 1.00 37.47 252 THR A C 1
ATOM 1999 O O . THR A 1 252 ? 13.572 16.106 10.127 1.00 37.47 252 THR A O 1
ATOM 2002 N N . ASN A 1 253 ? 14.174 17.842 8.797 1.00 34.28 253 ASN A N 1
ATOM 2003 C CA . ASN A 1 253 ? 15.560 17.976 9.235 1.00 34.28 253 ASN A CA 1
ATOM 2004 C C . ASN A 1 253 ? 15.600 18.652 10.605 1.00 34.28 253 ASN A C 1
ATOM 2006 O O . ASN A 1 253 ? 14.773 19.571 10.809 1.00 34.28 253 ASN A O 1
#

Nearest PDB structures (foldseek):
  4kpy-assembly2_B  TM=3.916E-01  e=6.707E+00  Thermus thermophilus HB27
  5xp8-assembly1_A  TM=3.823E-01  e=8.543E+00  Thermus thermophilus HB27

InterPro domains:
  IPR009689 Protein of unknown function DUF1280 [PF06918] (54-156)

Secondary structure (DSSP, 8-state):
-HHHHHHHHHTT---S-HHHHHHHHHHHHTTTEEEEEEEEEEE-TT-SSTTSEEEEEEEEEEES-HHHHHHHHHHHHHHTT-B--GGGTS-TTEEEEEEEEEE-SS-EEEEEEESSBSSTT-GGG-EEEEEESS---HHHHHHHSHHHHHHHHTTTT-EETTEEEEEEEES-GGGTB--GGG--SSB---HHHHHS-GGGPPPPPBP-HHHHHHHHHHHHHTT--GGGHHHHSTTB-S--SS---GGGS----

Mean predicted aligned error: 9.77 Å